Protein AF-A0AAT9FLD0-F1 (afdb_monomer_lite)

Structure (mmCIF, N/CA/C/O backbone):
data_AF-A0AAT9FLD0-F1
#
_entry.id   AF-A0AAT9FLD0-F1
#
loop_
_atom_site.group_PDB
_atom_site.id
_atom_site.type_symbol
_atom_site.label_atom_id
_atom_site.label_alt_id
_atom_site.label_comp_id
_atom_site.label_asym_id
_atom_site.label_entity_id
_atom_site.label_seq_id
_atom_site.pdbx_PDB_ins_code
_atom_site.Cartn_x
_atom_site.Cartn_y
_atom_site.Cartn_z
_atom_site.occupancy
_atom_site.B_iso_or_equiv
_atom_site.auth_seq_id
_atom_site.auth_comp_id
_atom_site.auth_asym_id
_atom_site.auth_atom_id
_atom_site.pdbx_PDB_model_num
ATOM 1 N N . MET A 1 1 ? -10.709 -56.886 -42.362 1.00 39.12 1 MET A N 1
ATOM 2 C CA . MET A 1 1 ? -9.776 -56.259 -41.407 1.00 39.12 1 MET A CA 1
ATOM 3 C C . MET A 1 1 ? -9.606 -54.811 -41.852 1.00 39.12 1 MET A C 1
ATOM 5 O O . MET A 1 1 ? -8.736 -54.545 -42.660 1.00 39.12 1 MET A O 1
ATOM 9 N N . ASN A 1 2 ? -10.512 -53.912 -41.452 1.00 34.56 2 ASN A N 1
ATOM 10 C CA . ASN A 1 2 ? -10.412 -52.488 -41.794 1.00 34.56 2 ASN A CA 1
ATOM 11 C C . ASN A 1 2 ? -10.189 -51.710 -40.505 1.00 34.56 2 ASN A C 1
ATOM 13 O O . ASN A 1 2 ? -11.001 -51.758 -39.583 1.00 34.56 2 ASN A O 1
ATOM 17 N N . MET A 1 3 ? -9.010 -51.104 -40.449 1.00 37.25 3 MET A N 1
ATOM 18 C CA . MET A 1 3 ? -8.436 -50.440 -39.298 1.00 37.25 3 MET A CA 1
ATOM 19 C C . MET A 1 3 ? -9.065 -49.056 -39.143 1.00 37.25 3 MET A C 1
ATOM 21 O O . MET A 1 3 ? -9.181 -48.295 -40.101 1.00 37.25 3 MET A O 1
ATOM 25 N N . SER A 1 4 ? -9.499 -48.797 -37.916 1.00 52.06 4 SER A N 1
ATOM 26 C CA . SER A 1 4 ? -10.061 -47.549 -37.419 1.00 52.06 4 SER A CA 1
ATOM 27 C C . SER A 1 4 ? -9.048 -46.402 -37.508 1.00 52.06 4 SER A C 1
ATOM 29 O O . SER A 1 4 ? -7.872 -46.606 -37.206 1.00 52.06 4 SER A O 1
ATOM 31 N N . LEU A 1 5 ? -9.501 -45.193 -37.849 1.00 39.88 5 LEU A N 1
ATOM 32 C CA . LEU A 1 5 ? -8.754 -43.957 -37.602 1.00 39.88 5 LEU A CA 1
ATOM 33 C C . LEU A 1 5 ? -9.716 -42.899 -37.042 1.00 39.88 5 LEU A C 1
ATOM 35 O O . LEU A 1 5 ? -10.309 -42.114 -37.777 1.00 39.88 5 LEU A O 1
ATOM 39 N N . CYS A 1 6 ? -9.900 -42.907 -35.721 1.00 40.12 6 CYS A N 1
ATOM 40 C CA . CYS A 1 6 ? -10.514 -41.792 -35.003 1.00 40.12 6 CYS A CA 1
ATOM 41 C C . CYS A 1 6 ? -9.487 -40.661 -34.884 1.00 40.12 6 CYS A C 1
ATOM 43 O O . CYS A 1 6 ? -8.514 -40.780 -34.140 1.00 40.12 6 CYS A O 1
ATOM 45 N N . LEU A 1 7 ? -9.706 -39.565 -35.609 1.00 43.56 7 LEU A N 1
ATOM 46 C CA . LEU A 1 7 ? -8.934 -38.332 -35.476 1.00 43.56 7 LEU A CA 1
ATOM 47 C C . LEU A 1 7 ? -9.501 -37.525 -34.293 1.00 43.56 7 LEU A C 1
ATOM 49 O O . LEU A 1 7 ? -10.546 -36.889 -34.408 1.00 43.56 7 LEU A O 1
ATOM 53 N N . GLY A 1 8 ? -8.847 -37.597 -33.134 1.00 41.06 8 GLY A N 1
ATOM 54 C CA . GLY A 1 8 ? -9.167 -36.760 -31.977 1.00 41.06 8 GLY A CA 1
ATOM 55 C C . GLY A 1 8 ? -8.443 -35.419 -32.073 1.00 41.06 8 GLY A C 1
ATOM 56 O O . GLY A 1 8 ? -7.226 -35.367 -31.919 1.00 41.06 8 GLY A O 1
ATOM 57 N N . LEU A 1 9 ? -9.179 -34.336 -32.328 1.00 45.62 9 LEU A N 1
ATOM 58 C CA . LEU A 1 9 ? -8.662 -32.971 -32.253 1.00 45.62 9 LEU A CA 1
ATOM 59 C C . LEU A 1 9 ? -8.591 -32.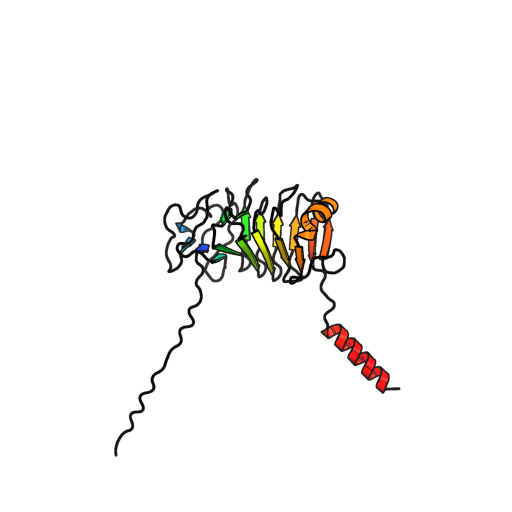556 -30.773 1.00 45.62 9 LEU A C 1
ATOM 61 O O . LEU A 1 9 ? -9.615 -32.268 -30.157 1.00 45.62 9 LEU A O 1
ATOM 65 N N . ALA A 1 10 ? -7.395 -32.555 -30.187 1.00 48.16 10 ALA A N 1
ATOM 66 C CA . ALA A 1 10 ? -7.177 -32.012 -28.850 1.00 48.16 10 ALA A CA 1
ATOM 67 C C . ALA A 1 10 ? -7.046 -30.483 -28.939 1.00 48.16 10 ALA A C 1
ATOM 69 O O . ALA A 1 10 ? -6.033 -29.965 -29.404 1.00 48.16 10 ALA A O 1
ATOM 70 N N . VAL A 1 11 ? -8.075 -29.756 -28.500 1.00 47.56 11 VAL A N 1
ATOM 71 C CA . VAL A 1 11 ? -7.979 -28.312 -28.257 1.00 47.56 11 VAL A CA 1
ATOM 72 C C . VAL A 1 11 ? -7.299 -28.127 -26.904 1.00 47.56 11 VAL A C 1
ATOM 74 O O . VAL A 1 11 ? -7.909 -28.336 -25.858 1.00 47.56 11 VAL A O 1
ATOM 77 N N . VAL A 1 12 ? -6.017 -27.766 -26.919 1.00 50.28 12 VAL A N 1
ATOM 78 C CA . VAL A 1 12 ? -5.314 -27.299 -25.721 1.00 50.28 12 VAL A CA 1
ATOM 79 C C . VAL A 1 12 ? -5.716 -25.843 -25.510 1.00 50.28 12 VAL A C 1
ATOM 81 O O . VAL A 1 12 ? -5.248 -24.954 -26.216 1.00 50.28 12 VAL A O 1
ATOM 84 N N . ALA A 1 13 ? -6.616 -25.597 -24.560 1.00 44.00 13 ALA A N 1
ATOM 85 C CA . ALA A 1 13 ? -6.851 -24.254 -24.053 1.00 44.00 13 ALA A CA 1
ATOM 86 C C . ALA A 1 13 ? -5.631 -23.855 -23.213 1.00 44.00 13 ALA A C 1
ATOM 88 O O . ALA A 1 13 ? -5.480 -24.282 -22.070 1.00 44.00 13 ALA A O 1
ATOM 89 N N . THR A 1 14 ? -4.721 -23.078 -23.794 1.00 44.81 14 THR A N 1
ATOM 90 C CA . THR A 1 14 ? -3.676 -22.410 -23.022 1.00 44.81 14 THR A CA 1
ATOM 91 C C . THR A 1 14 ? -4.346 -21.326 -22.192 1.00 44.81 14 THR A C 1
ATOM 93 O O . THR A 1 14 ? -4.768 -20.301 -22.728 1.00 44.81 14 THR A O 1
ATOM 96 N N . CYS A 1 15 ? -4.472 -21.554 -20.887 1.00 40.59 15 CYS A N 1
ATOM 97 C CA . CYS A 1 15 ? -4.765 -20.491 -19.938 1.00 40.59 15 CYS A CA 1
ATOM 98 C C . CYS A 1 15 ? -3.614 -19.484 -20.036 1.00 40.59 15 CYS A C 1
ATOM 100 O O . CYS A 1 15 ? -2.522 -19.752 -19.538 1.00 40.59 15 CYS A O 1
ATOM 102 N N . ALA A 1 16 ? -3.818 -18.367 -20.737 1.00 39.06 16 ALA A N 1
ATOM 103 C CA . ALA A 1 16 ? -2.872 -17.265 -20.713 1.00 39.06 16 ALA A CA 1
ATOM 104 C C . ALA A 1 16 ? -2.827 -16.747 -19.272 1.00 39.06 16 ALA A C 1
ATOM 106 O O . ALA A 1 16 ? -3.756 -16.087 -18.809 1.00 39.06 16 ALA A O 1
ATOM 107 N N . THR A 1 17 ? -1.783 -17.106 -18.529 1.00 46.75 17 THR A N 1
ATOM 108 C CA . THR A 1 17 ? -1.477 -16.436 -17.271 1.00 46.75 17 THR A CA 1
ATOM 109 C C . THR A 1 17 ? -1.175 -14.986 -17.622 1.00 46.75 17 THR A C 1
ATOM 111 O O . THR A 1 17 ? -0.242 -14.733 -18.382 1.00 46.75 17 THR A O 1
ATOM 114 N N . SER A 1 18 ? -1.976 -14.045 -17.123 1.00 53.84 18 SER A N 1
ATOM 115 C CA . SER A 1 18 ? -1.662 -12.618 -17.206 1.00 53.84 18 SER A CA 1
ATOM 116 C C . SER A 1 18 ? -0.282 -12.399 -16.583 1.00 53.84 18 SER A C 1
ATOM 118 O O . SER A 1 18 ? -0.151 -12.445 -15.362 1.00 53.84 18 SER A O 1
ATOM 120 N N . GLN A 1 19 ? 0.754 -12.228 -17.405 1.00 65.50 19 GLN A N 1
ATOM 121 C CA . GLN A 1 19 ? 2.095 -11.916 -16.922 1.00 65.50 19 GLN A CA 1
ATOM 122 C C . GLN A 1 19 ? 2.079 -10.509 -16.308 1.00 65.50 19 GLN A C 1
ATOM 124 O O . GLN A 1 19 ? 1.361 -9.631 -16.788 1.00 65.50 19 GLN A O 1
ATOM 129 N N . ALA A 1 20 ? 2.848 -10.295 -15.238 1.00 74.81 20 ALA A N 1
ATOM 130 C CA . ALA A 1 20 ? 3.072 -8.949 -14.725 1.00 74.81 20 ALA A CA 1
ATOM 131 C C . ALA A 1 20 ? 3.693 -8.067 -15.818 1.00 74.81 20 ALA A C 1
ATOM 133 O O . ALA A 1 20 ? 4.543 -8.520 -16.585 1.00 74.81 20 ALA A O 1
ATOM 134 N N . ALA A 1 21 ? 3.268 -6.809 -15.870 1.00 87.94 21 ALA A N 1
ATOM 135 C CA . ALA A 1 21 ? 3.738 -5.849 -16.855 1.00 87.94 21 ALA A CA 1
ATOM 136 C C . ALA A 1 21 ? 5.175 -5.382 -16.555 1.00 87.94 21 ALA A C 1
ATOM 138 O O . ALA A 1 21 ? 5.957 -5.102 -17.462 1.00 87.94 21 ALA A O 1
ATOM 139 N N . LEU A 1 22 ? 5.529 -5.331 -15.267 1.00 93.44 22 LEU A N 1
ATOM 140 C CA . LEU A 1 22 ? 6.892 -5.151 -14.774 1.00 93.44 22 LEU A CA 1
ATOM 141 C C . LEU A 1 22 ? 7.107 -6.053 -13.559 1.00 93.44 22 LEU A C 1
ATOM 143 O O . LEU A 1 22 ? 6.315 -6.024 -12.621 1.00 93.44 22 LEU A O 1
ATOM 147 N N . THR A 1 23 ? 8.191 -6.822 -13.546 1.00 94.81 23 THR A N 1
ATOM 148 C CA . THR A 1 23 ? 8.592 -7.634 -12.387 1.00 94.81 23 THR A CA 1
ATOM 149 C C . THR A 1 23 ? 9.920 -7.137 -11.845 1.00 94.81 23 THR A C 1
ATOM 151 O O . THR A 1 23 ? 10.887 -6.996 -12.595 1.00 94.81 23 THR A O 1
ATOM 154 N N . TRP A 1 24 ? 9.977 -6.876 -10.544 1.00 96.06 24 TRP A N 1
ATOM 155 C CA . TRP A 1 24 ? 11.207 -6.496 -9.864 1.00 96.06 24 TRP A CA 1
ATOM 156 C C . TRP A 1 24 ? 12.108 -7.712 -9.619 1.00 96.06 24 TRP A C 1
ATOM 158 O O . TRP A 1 24 ? 11.661 -8.705 -9.048 1.00 96.06 24 TRP A O 1
ATOM 168 N N . GLN A 1 25 ? 13.384 -7.611 -10.000 1.00 95.38 25 GLN A N 1
ATOM 169 C CA . GLN A 1 25 ? 14.427 -8.626 -9.765 1.00 95.38 25 GLN A CA 1
ATOM 170 C C . GLN A 1 25 ? 15.761 -8.021 -9.296 1.00 95.38 25 GLN A C 1
ATOM 172 O O . GLN A 1 25 ? 16.795 -8.687 -9.288 1.00 95.38 25 GLN A O 1
ATOM 177 N N . GLY A 1 26 ? 15.760 -6.736 -8.942 1.00 93.19 26 GLY A N 1
ATOM 178 C CA . GLY A 1 26 ? 16.960 -6.029 -8.524 1.00 93.19 26 GLY A CA 1
ATOM 179 C C . GLY A 1 26 ? 17.379 -6.297 -7.095 1.00 93.19 26 GLY A C 1
ATOM 180 O O . GLY A 1 26 ? 17.035 -7.302 -6.493 1.00 93.19 26 GLY A O 1
ATOM 181 N N . THR A 1 27 ? 18.127 -5.342 -6.546 1.00 88.94 27 THR A N 1
ATOM 182 C CA . THR A 1 27 ? 18.584 -5.342 -5.152 1.00 88.94 27 THR A CA 1
ATOM 183 C C . THR A 1 27 ? 18.443 -3.945 -4.533 1.00 88.94 27 THR A C 1
ATOM 185 O O . THR A 1 27 ? 17.931 -3.007 -5.146 1.00 88.94 27 THR A O 1
ATOM 188 N N . ASN A 1 28 ? 18.882 -3.779 -3.287 1.00 87.31 28 ASN A N 1
ATOM 189 C CA . ASN A 1 28 ? 18.796 -2.510 -2.561 1.00 87.31 28 ASN A CA 1
ATOM 190 C C . ASN A 1 28 ? 19.411 -1.332 -3.337 1.00 87.31 28 ASN A C 1
ATOM 192 O O . ASN A 1 28 ? 20.448 -1.477 -3.977 1.00 87.31 28 ASN A O 1
ATOM 196 N N . ASN A 1 29 ? 18.811 -0.145 -3.216 1.00 86.19 29 ASN A N 1
ATOM 197 C CA . ASN A 1 29 ? 19.249 1.122 -3.822 1.00 86.19 29 ASN A CA 1
ATOM 198 C C . ASN A 1 29 ? 19.303 1.151 -5.361 1.00 86.19 29 ASN A C 1
ATOM 200 O O . ASN A 1 29 ? 19.753 2.143 -5.929 1.00 86.19 29 ASN A O 1
ATOM 204 N N . THR A 1 30 ? 18.844 0.108 -6.055 1.00 93.38 30 THR A N 1
ATOM 205 C CA . THR A 1 30 ? 18.943 0.011 -7.522 1.00 93.38 30 THR A CA 1
ATOM 206 C C . THR A 1 30 ? 17.583 0.002 -8.224 1.00 93.38 30 THR A C 1
ATOM 208 O O . THR A 1 30 ? 17.475 -0.361 -9.393 1.00 93.38 30 THR A O 1
ATOM 211 N N . PHE A 1 31 ? 16.541 0.448 -7.516 1.00 96.06 31 PHE A N 1
ATOM 212 C CA . PHE A 1 31 ? 15.152 0.442 -7.980 1.00 96.06 31 PHE A CA 1
ATOM 213 C C . PHE A 1 31 ? 14.938 1.175 -9.311 1.00 96.06 31 PHE A C 1
ATOM 215 O O . PHE A 1 31 ? 14.152 0.721 -10.128 1.00 96.06 31 PHE A O 1
ATOM 222 N N . PHE A 1 32 ? 15.653 2.271 -9.569 1.00 95.50 32 PHE A N 1
ATOM 223 C CA . PHE A 1 32 ? 15.523 3.048 -10.812 1.00 95.50 32 PHE A CA 1
ATOM 224 C C . PHE A 1 32 ? 16.550 2.661 -11.888 1.00 95.50 32 PHE A C 1
ATOM 226 O O . PHE A 1 32 ? 16.975 3.504 -12.668 1.00 95.50 32 PHE A O 1
ATOM 233 N N . GLN A 1 33 ? 17.021 1.414 -11.889 1.00 95.06 33 GLN A N 1
ATOM 234 C CA . GLN A 1 33 ? 17.860 0.880 -12.963 1.00 95.06 33 GLN A CA 1
ATOM 235 C C . GLN A 1 33 ? 17.038 -0.138 -13.747 1.00 95.06 33 GLN A C 1
ATOM 237 O O . GLN A 1 33 ? 16.666 -1.173 -13.196 1.00 95.06 33 GLN A O 1
ATOM 242 N N . GLU A 1 34 ? 16.769 0.111 -15.027 1.00 94.06 34 GLU A N 1
ATOM 243 C CA . GLU A 1 34 ? 15.915 -0.763 -15.838 1.00 94.06 34 GLU A CA 1
ATOM 244 C C . GLU A 1 34 ? 16.435 -2.202 -15.903 1.00 94.06 34 GLU A C 1
ATOM 246 O O . GLU A 1 34 ? 15.635 -3.130 -15.910 1.00 94.06 34 GLU A O 1
ATOM 251 N N . SER A 1 35 ? 17.756 -2.418 -15.861 1.00 94.75 35 SER A N 1
ATOM 252 C CA . SER A 1 35 ? 18.370 -3.758 -15.864 1.00 94.75 35 SER A CA 1
ATOM 253 C C . SER A 1 35 ? 17.938 -4.660 -14.703 1.00 94.75 35 SER A C 1
ATOM 255 O O . SER A 1 35 ? 18.171 -5.863 -14.753 1.00 94.75 35 SER A O 1
ATOM 257 N N . ASN A 1 36 ? 17.334 -4.087 -13.664 1.00 95.75 36 ASN A N 1
ATOM 258 C CA . ASN A 1 36 ? 16.826 -4.787 -12.487 1.00 95.75 36 ASN A CA 1
ATOM 259 C C . ASN A 1 36 ? 15.330 -5.112 -12.563 1.00 95.75 36 ASN A C 1
ATOM 261 O O . ASN A 1 36 ? 14.738 -5.599 -11.597 1.00 95.75 36 ASN A O 1
ATOM 265 N N . TRP A 1 37 ? 14.716 -4.818 -13.702 1.00 95.25 37 TRP A N 1
ATOM 266 C CA . TRP A 1 37 ? 13.323 -5.088 -13.983 1.00 95.25 37 TRP A CA 1
ATOM 267 C C . TRP A 1 37 ? 13.202 -6.006 -15.185 1.00 95.25 37 TRP A C 1
ATOM 269 O O . TRP A 1 37 ? 14.021 -5.983 -16.105 1.00 95.25 37 TRP A O 1
ATOM 279 N N . VAL A 1 38 ? 12.129 -6.784 -15.181 1.00 93.94 38 VAL A N 1
ATOM 280 C CA . VAL A 1 38 ? 11.717 -7.605 -16.313 1.00 93.94 38 VAL A CA 1
ATOM 281 C C . VAL A 1 38 ? 10.410 -7.047 -16.861 1.00 93.94 38 VAL A C 1
ATOM 283 O O . VAL A 1 38 ? 9.441 -6.916 -16.113 1.00 93.94 38 VAL A O 1
ATOM 286 N N . ALA A 1 39 ? 10.398 -6.697 -18.145 1.00 91.69 39 ALA A N 1
ATOM 287 C CA . ALA A 1 39 ? 9.222 -6.202 -18.858 1.00 91.69 39 ALA A CA 1
ATOM 288 C C . ALA A 1 39 ? 8.246 -7.326 -19.239 1.00 91.69 39 ALA A C 1
ATOM 290 O O . ALA A 1 39 ? 8.593 -8.514 -19.224 1.00 91.69 39 ALA A O 1
ATOM 291 N N . ASP A 1 40 ? 7.032 -6.937 -19.623 1.00 81.94 40 ASP A N 1
ATOM 292 C CA . ASP A 1 40 ? 6.047 -7.833 -20.219 1.00 81.94 40 ASP A CA 1
ATOM 293 C C . ASP A 1 40 ? 6.616 -8.494 -21.492 1.00 81.94 40 ASP A C 1
ATOM 295 O O . ASP A 1 40 ? 7.273 -7.855 -22.311 1.00 81.94 40 ASP A O 1
ATOM 299 N N . GLY A 1 41 ? 6.466 -9.816 -21.625 1.00 76.50 41 GLY A N 1
ATOM 300 C CA . GLY A 1 41 ? 7.106 -10.579 -22.708 1.00 76.50 41 GLY A CA 1
ATOM 301 C C . GLY A 1 41 ? 8.584 -10.932 -22.477 1.00 76.50 41 GLY A C 1
ATOM 302 O O . GLY A 1 41 ? 9.163 -11.674 -23.274 1.00 76.50 41 GLY A O 1
ATOM 303 N N . GLY A 1 42 ? 9.172 -10.491 -21.360 1.00 83.06 42 GLY A N 1
ATOM 304 C CA . GLY A 1 42 ? 10.547 -10.785 -20.957 1.00 83.06 42 GLY A CA 1
ATOM 305 C C . GLY A 1 42 ? 11.574 -9.754 -21.440 1.00 83.06 42 GLY A C 1
ATOM 306 O O . GLY A 1 42 ? 11.350 -8.996 -22.377 1.00 83.06 42 GLY A O 1
ATOM 307 N N . GLY A 1 43 ? 12.741 -9.741 -20.790 1.00 89.44 43 GLY A N 1
ATOM 308 C CA . GLY A 1 43 ? 13.826 -8.798 -21.084 1.00 89.44 43 GLY A CA 1
ATOM 309 C C . GLY A 1 43 ? 13.750 -7.492 -20.289 1.00 89.44 43 GLY A C 1
ATOM 310 O O . GLY A 1 43 ? 12.930 -7.339 -19.388 1.00 89.44 43 GLY A O 1
ATOM 311 N N . THR A 1 44 ? 14.657 -6.566 -20.596 1.00 92.75 44 THR A N 1
ATOM 312 C CA . THR A 1 44 ? 14.816 -5.293 -19.878 1.00 92.75 44 THR A CA 1
ATOM 313 C C . THR A 1 44 ? 13.835 -4.236 -20.407 1.00 92.75 44 THR A C 1
ATOM 315 O O . THR A 1 44 ? 13.739 -4.084 -21.628 1.00 92.75 44 THR A O 1
ATOM 318 N N . PRO A 1 45 ? 13.137 -3.477 -19.537 1.00 92.38 45 PRO A N 1
ATOM 319 C CA . PRO A 1 45 ? 12.312 -2.341 -19.944 1.00 92.38 45 PRO A CA 1
ATOM 320 C C . PRO A 1 45 ? 13.075 -1.324 -20.795 1.00 92.38 45 PRO A C 1
ATOM 322 O O . PRO A 1 45 ? 14.294 -1.178 -20.686 1.00 92.38 45 PRO A O 1
ATOM 325 N N . ALA A 1 46 ? 12.347 -0.597 -21.644 1.00 89.62 46 ALA A N 1
ATOM 326 C CA . ALA A 1 46 ? 12.946 0.438 -22.477 1.00 89.62 46 ALA A CA 1
ATOM 327 C C . ALA A 1 46 ? 13.622 1.517 -21.615 1.00 89.62 46 ALA A C 1
ATOM 329 O O . ALA A 1 46 ? 13.153 1.848 -20.526 1.00 89.62 46 ALA A O 1
ATOM 330 N N . ALA A 1 47 ? 14.713 2.091 -22.117 1.00 90.50 47 ALA A N 1
ATOM 331 C CA . ALA A 1 47 ? 15.447 3.120 -21.390 1.00 90.50 47 ALA A CA 1
ATOM 332 C C . ALA A 1 47 ? 14.546 4.313 -21.025 1.00 90.50 47 ALA A C 1
ATOM 334 O O . ALA A 1 47 ? 13.758 4.782 -21.849 1.00 90.50 47 ALA A O 1
ATOM 335 N N . ASN A 1 48 ? 14.737 4.849 -19.820 1.00 88.44 48 ASN A N 1
ATOM 336 C CA . ASN A 1 48 ? 13.994 5.966 -19.242 1.00 88.44 48 ASN A CA 1
ATOM 337 C C . ASN A 1 48 ? 12.520 5.666 -18.913 1.00 88.44 48 ASN A C 1
ATOM 339 O O . ASN A 1 48 ? 11.722 6.598 -18.788 1.00 88.44 48 ASN A O 1
ATOM 343 N N . THR A 1 49 ? 12.143 4.398 -18.752 1.00 90.06 49 THR A N 1
ATOM 344 C CA . THR A 1 49 ? 10.781 4.022 -18.321 1.00 90.06 49 THR A CA 1
ATOM 345 C C . THR A 1 49 ? 10.654 3.868 -16.808 1.00 90.06 49 THR A C 1
ATOM 347 O O . THR A 1 49 ? 9.535 3.877 -16.290 1.00 90.06 49 THR A O 1
ATOM 350 N N . ILE A 1 50 ? 11.780 3.776 -16.088 1.00 93.12 50 ILE A N 1
ATOM 351 C CA . ILE A 1 50 ? 11.819 3.566 -14.637 1.00 93.12 50 ILE A CA 1
ATOM 352 C C . ILE A 1 50 ? 12.727 4.612 -13.999 1.00 93.12 50 ILE A C 1
ATOM 354 O O . ILE A 1 50 ? 13.899 4.380 -13.726 1.00 93.12 50 ILE A O 1
ATOM 358 N N . ASN A 1 51 ? 12.159 5.786 -13.741 1.00 91.38 51 ASN A N 1
ATOM 359 C CA . ASN A 1 51 ? 12.903 6.952 -13.283 1.00 91.38 51 ASN A CA 1
ATOM 360 C C . ASN A 1 51 ? 12.412 7.463 -11.927 1.00 91.38 51 ASN A C 1
ATOM 362 O O . ASN A 1 51 ? 11.215 7.386 -11.631 1.00 91.38 51 ASN A O 1
ATOM 366 N N . PRO A 1 52 ? 13.303 8.052 -11.111 1.00 91.62 52 PRO A N 1
ATOM 367 C CA . PRO A 1 52 ? 12.881 8.731 -9.901 1.00 91.62 52 PRO A CA 1
ATOM 368 C C . PRO A 1 52 ? 12.015 9.935 -10.262 1.00 91.62 52 PRO A C 1
ATOM 370 O O . PRO A 1 52 ? 12.351 10.723 -11.145 1.00 91.62 52 PRO A O 1
ATOM 373 N N . ASN A 1 53 ? 10.921 10.115 -9.525 1.00 87.75 53 ASN A N 1
ATOM 374 C CA . ASN A 1 53 ? 10.022 11.262 -9.659 1.00 87.75 53 ASN A CA 1
ATOM 375 C C . ASN A 1 53 ? 9.319 11.409 -11.024 1.00 87.75 53 ASN A C 1
ATOM 377 O O . ASN A 1 53 ? 8.781 12.473 -11.328 1.00 87.75 53 ASN A O 1
ATOM 381 N N . ALA A 1 54 ? 9.303 10.350 -11.831 1.00 90.38 54 ALA A N 1
ATOM 382 C CA . ALA A 1 54 ? 8.580 10.280 -13.091 1.00 90.38 54 ALA A CA 1
ATOM 383 C C . ALA A 1 54 ? 7.798 8.969 -13.166 1.00 90.38 54 ALA A C 1
ATOM 385 O O . ALA A 1 54 ? 8.124 8.002 -12.476 1.00 90.38 54 ALA A O 1
ATOM 386 N N . ASN A 1 55 ? 6.753 8.950 -13.993 1.00 89.38 55 ASN A N 1
ATOM 387 C CA . ASN A 1 55 ? 5.866 7.799 -14.091 1.00 89.38 55 ASN A CA 1
ATOM 388 C C . ASN A 1 55 ? 6.647 6.552 -14.496 1.00 89.38 55 ASN A C 1
ATOM 390 O O . ASN A 1 55 ? 7.227 6.502 -15.580 1.00 89.38 55 ASN A O 1
ATOM 394 N N . ILE A 1 56 ? 6.581 5.532 -13.647 1.00 89.50 56 ILE A N 1
ATOM 395 C CA . ILE A 1 56 ? 6.947 4.175 -14.019 1.00 89.50 56 ILE A CA 1
ATOM 396 C C . ILE A 1 56 ? 5.889 3.703 -15.003 1.00 89.50 56 ILE A C 1
ATOM 398 O O . ILE A 1 56 ? 4.691 3.719 -14.702 1.00 89.50 56 ILE A O 1
ATOM 402 N N . THR A 1 57 ? 6.339 3.342 -16.197 1.00 77.06 57 THR A N 1
ATOM 403 C CA . THR A 1 57 ? 5.478 2.916 -17.298 1.00 77.06 57 THR A CA 1
ATOM 404 C C . THR A 1 57 ? 5.894 1.525 -17.743 1.00 77.06 57 THR A C 1
ATOM 406 O O . THR A 1 57 ? 7.048 1.292 -18.088 1.00 77.06 57 THR A O 1
ATOM 409 N N . ALA A 1 58 ? 4.949 0.590 -17.712 1.00 71.38 58 ALA A N 1
ATOM 410 C CA . ALA A 1 58 ? 5.089 -0.674 -18.416 1.00 71.38 58 ALA A CA 1
ATOM 411 C C . ALA A 1 58 ? 4.590 -0.490 -19.855 1.00 71.38 58 ALA A C 1
ATOM 413 O O . ALA A 1 58 ? 3.645 0.271 -20.072 1.00 71.38 58 ALA A O 1
ATOM 414 N N . SER A 1 59 ? 5.176 -1.195 -20.824 1.00 69.00 59 SER A N 1
ATOM 415 C CA . SER A 1 59 ? 4.817 -1.058 -22.245 1.00 69.00 59 SER A CA 1
ATOM 416 C C . SER A 1 59 ? 3.327 -1.299 -22.508 1.00 69.00 59 SER A C 1
ATOM 418 O O . SER A 1 59 ? 2.719 -0.591 -23.307 1.00 69.00 59 SER A O 1
ATOM 420 N N . THR A 1 60 ? 2.721 -2.259 -21.806 1.00 70.88 60 THR A N 1
ATOM 421 C CA . THR A 1 60 ? 1.286 -2.578 -21.903 1.00 70.88 60 THR A CA 1
ATOM 422 C C . THR A 1 60 ? 0.420 -1.907 -20.843 1.00 70.88 60 THR A C 1
ATOM 424 O O . THR A 1 60 ? -0.802 -2.046 -20.878 1.00 70.88 60 THR A O 1
ATOM 427 N N . GLY A 1 61 ? 1.031 -1.220 -19.874 1.00 75.06 61 GLY A N 1
ATOM 428 C CA . GLY A 1 61 ? 0.400 -0.975 -18.579 1.00 75.06 61 GLY A CA 1
ATOM 429 C C . GLY A 1 61 ? 0.105 -2.280 -17.822 1.00 75.06 61 GLY A C 1
ATOM 430 O O . GLY A 1 61 ? 0.253 -3.383 -18.357 1.00 75.06 61 GLY A O 1
ATOM 431 N N . GLY A 1 62 ? -0.308 -2.161 -16.563 1.00 86.31 62 GLY A N 1
ATOM 432 C CA . GLY A 1 62 ? -0.778 -3.288 -15.758 1.00 86.31 62 GLY A CA 1
ATOM 433 C C . GLY A 1 62 ? 0.011 -3.506 -14.471 1.00 86.31 62 GLY A C 1
ATOM 434 O O . GLY A 1 62 ? 0.385 -2.562 -13.778 1.00 86.31 62 GLY A O 1
ATOM 435 N N . LEU A 1 63 ? 0.198 -4.771 -14.097 1.00 91.75 63 LEU A N 1
ATOM 436 C CA . LEU A 1 63 ? 0.724 -5.127 -12.782 1.00 91.75 63 LEU A CA 1
ATOM 437 C C . LEU A 1 63 ? 2.242 -4.914 -12.686 1.00 91.75 63 LEU A C 1
ATOM 439 O O . LEU A 1 63 ? 3.009 -5.532 -13.422 1.00 91.75 63 LEU A O 1
ATOM 443 N N . ILE A 1 64 ? 2.663 -4.096 -11.729 1.00 94.31 64 ILE A N 1
ATOM 444 C CA . ILE A 1 64 ? 4.035 -3.984 -11.237 1.00 94.31 64 ILE A CA 1
ATOM 445 C C . ILE A 1 64 ? 4.154 -4.926 -10.036 1.00 94.31 64 ILE A C 1
ATOM 447 O O . ILE A 1 64 ? 3.423 -4.771 -9.059 1.00 94.31 64 ILE A O 1
ATOM 451 N N . LEU A 1 65 ? 5.050 -5.908 -10.107 1.00 95.06 65 LEU A N 1
ATOM 452 C CA . LEU A 1 65 ? 5.071 -7.045 -9.190 1.00 95.06 65 LEU A CA 1
ATOM 453 C C . LEU A 1 65 ? 6.415 -7.209 -8.474 1.00 95.06 65 LEU A C 1
ATOM 455 O O . LEU A 1 65 ? 7.471 -7.278 -9.105 1.00 95.06 65 LEU A O 1
ATOM 459 N N . PHE A 1 66 ? 6.343 -7.366 -7.153 1.00 96.75 66 PHE A N 1
ATOM 460 C CA . PHE A 1 66 ? 7.406 -7.905 -6.309 1.00 96.75 66 PHE A CA 1
ATOM 461 C C . PHE A 1 66 ? 6.983 -9.296 -5.848 1.00 96.75 66 PHE A C 1
ATOM 463 O O . PHE A 1 66 ? 5.993 -9.432 -5.131 1.00 96.75 66 PHE A O 1
ATOM 470 N N . ASP A 1 67 ? 7.730 -10.320 -6.251 1.00 94.12 67 ASP A N 1
ATOM 471 C CA . ASP A 1 67 ? 7.455 -11.703 -5.871 1.00 94.12 67 ASP A CA 1
ATOM 472 C C . ASP A 1 67 ? 8.760 -12.507 -5.818 1.00 94.12 67 ASP A C 1
ATOM 474 O O . ASP A 1 67 ? 9.526 -12.547 -6.786 1.00 94.12 67 ASP A O 1
ATOM 478 N N . ASN A 1 68 ? 9.021 -13.151 -4.681 1.00 93.50 68 ASN A N 1
ATOM 479 C CA . ASN A 1 68 ? 10.230 -13.945 -4.480 1.00 93.50 68 ASN A CA 1
ATOM 480 C C . ASN A 1 68 ? 10.241 -15.225 -5.334 1.00 93.50 68 ASN A C 1
ATOM 482 O O . ASN A 1 68 ? 11.313 -15.701 -5.709 1.00 93.50 68 ASN A O 1
ATOM 486 N N . SER A 1 69 ? 9.072 -15.751 -5.709 1.00 92.75 69 SER A N 1
ATOM 487 C CA . SER A 1 69 ? 8.937 -16.927 -6.573 1.00 92.75 69 SER A CA 1
ATOM 488 C C . SER A 1 69 ? 9.367 -16.642 -8.015 1.00 92.75 69 SER A C 1
ATOM 490 O O . SER A 1 69 ? 9.726 -17.560 -8.751 1.00 92.75 69 SER A O 1
ATOM 492 N N . LEU A 1 70 ? 9.406 -15.360 -8.390 1.00 90.06 70 LEU A N 1
ATOM 493 C CA . LEU A 1 70 ? 9.873 -14.861 -9.682 1.00 90.06 70 LEU A CA 1
ATOM 494 C C . LEU A 1 70 ? 11.306 -14.310 -9.620 1.00 90.06 70 LEU A C 1
ATOM 496 O O . LEU A 1 70 ? 11.737 -13.612 -10.538 1.00 90.06 70 LEU A O 1
ATOM 500 N N . GLY A 1 71 ? 12.044 -14.602 -8.543 1.00 89.81 71 GLY A N 1
ATOM 501 C CA . GLY A 1 71 ? 13.412 -14.122 -8.335 1.00 89.81 71 GLY A CA 1
ATOM 502 C C . GLY A 1 71 ? 13.507 -12.687 -7.811 1.00 89.81 71 GLY A C 1
ATOM 503 O O . GLY A 1 71 ? 14.600 -12.126 -7.794 1.00 89.81 71 GLY A O 1
ATOM 504 N N . GLY A 1 72 ? 12.393 -12.086 -7.384 1.00 93.81 72 GLY A N 1
ATOM 505 C CA . GLY A 1 72 ? 12.390 -10.767 -6.764 1.00 93.81 72 GLY A CA 1
ATOM 506 C C . GLY A 1 72 ? 13.053 -10.758 -5.388 1.00 93.81 72 GLY A C 1
ATOM 507 O O . GLY A 1 72 ? 12.995 -11.733 -4.636 1.00 93.81 72 GLY A O 1
ATOM 508 N N . THR A 1 73 ? 13.649 -9.624 -5.028 1.00 96.50 73 THR A N 1
ATOM 509 C CA . THR A 1 73 ? 14.146 -9.361 -3.668 1.00 96.50 73 THR A CA 1
ATOM 510 C C . THR A 1 73 ? 13.473 -8.127 -3.081 1.00 96.50 73 THR A C 1
ATOM 512 O O . THR A 1 73 ? 12.776 -7.392 -3.775 1.00 96.50 73 THR A O 1
ATOM 515 N N . SER A 1 74 ? 13.723 -7.825 -1.808 1.00 97.25 74 SER A N 1
ATOM 516 C CA . SER A 1 74 ? 13.305 -6.540 -1.246 1.00 97.25 74 SER A CA 1
ATOM 517 C C . SER A 1 74 ? 14.018 -5.383 -1.953 1.00 97.25 74 SER A C 1
ATOM 519 O O . SER A 1 74 ? 15.232 -5.428 -2.158 1.00 97.25 74 SER A O 1
ATOM 521 N N . ALA A 1 75 ? 13.268 -4.343 -2.308 1.00 96.75 75 ALA A N 1
ATOM 522 C CA . ALA A 1 75 ? 13.791 -3.067 -2.770 1.00 96.75 75 ALA A CA 1
ATOM 523 C C . ALA A 1 75 ? 13.827 -2.090 -1.599 1.00 96.75 75 ALA A C 1
ATOM 525 O O . ALA A 1 75 ? 12.863 -1.370 -1.329 1.00 96.75 75 ALA A O 1
ATOM 526 N N . THR A 1 76 ? 14.947 -2.064 -0.886 1.00 95.94 76 THR A N 1
ATOM 527 C CA . THR A 1 76 ? 15.153 -1.092 0.191 1.00 95.94 76 THR A CA 1
ATOM 528 C C . THR A 1 76 ? 16.042 0.053 -0.266 1.00 95.94 76 THR A C 1
ATOM 530 O O . THR A 1 76 ? 16.807 -0.084 -1.224 1.00 95.94 76 THR A O 1
ATOM 533 N N . GLY A 1 77 ? 15.941 1.198 0.407 1.00 95.31 77 GLY A N 1
ATOM 534 C CA . GLY A 1 77 ? 16.839 2.311 0.133 1.00 95.31 77 GLY A CA 1
ATOM 535 C C . GLY A 1 77 ? 16.465 3.141 -1.103 1.00 95.31 77 GLY A C 1
ATOM 536 O O . GLY A 1 77 ? 17.319 3.794 -1.696 1.00 95.31 77 GLY A O 1
ATOM 537 N N . ILE A 1 78 ? 15.199 3.119 -1.534 1.00 96.88 78 ILE A N 1
ATOM 538 C CA . ILE A 1 78 ? 14.769 3.802 -2.763 1.00 96.88 78 ILE A CA 1
ATOM 539 C C . ILE A 1 78 ? 14.911 5.325 -2.581 1.00 96.88 78 ILE A C 1
ATOM 541 O O . ILE A 1 78 ? 14.130 5.957 -1.866 1.00 96.88 78 ILE A O 1
ATOM 545 N N . GLY A 1 79 ? 15.930 5.903 -3.227 1.00 94.50 79 GLY A N 1
ATOM 546 C CA . GLY A 1 79 ? 16.361 7.302 -3.086 1.00 94.50 79 GLY A CA 1
ATOM 547 C C . GLY A 1 79 ? 15.550 8.335 -3.876 1.00 94.50 79 GLY A C 1
ATOM 548 O O . GLY A 1 79 ? 16.053 9.415 -4.170 1.00 94.50 79 GLY A O 1
ATOM 549 N N . GLY A 1 80 ? 14.313 8.013 -4.241 1.00 94.50 80 GLY A N 1
ATOM 550 C CA . GLY A 1 80 ? 13.416 8.883 -4.994 1.00 94.50 80 GLY A CA 1
ATOM 551 C C . GLY A 1 80 ? 11.970 8.466 -4.778 1.00 94.50 80 GLY A C 1
ATOM 552 O O . GLY A 1 80 ? 11.696 7.346 -4.345 1.00 94.50 80 GLY A O 1
ATOM 553 N N . SER A 1 81 ? 11.036 9.370 -5.051 1.00 95.00 81 SER A N 1
ATOM 554 C CA . SER A 1 81 ? 9.625 9.026 -4.947 1.00 95.00 81 SER A CA 1
ATOM 555 C C . SER A 1 81 ? 9.203 8.156 -6.122 1.00 95.00 81 SER A C 1
ATOM 557 O O . SER A 1 81 ? 9.660 8.345 -7.253 1.00 95.00 81 SER A O 1
ATOM 559 N N . VAL A 1 82 ? 8.303 7.222 -5.843 1.00 95.75 82 VAL A N 1
ATOM 560 C CA . VAL A 1 82 ? 7.794 6.261 -6.820 1.00 95.75 82 VAL A CA 1
ATOM 561 C C . VAL A 1 82 ? 6.482 6.781 -7.380 1.00 95.75 82 VAL A C 1
ATOM 563 O O . VAL A 1 82 ? 5.555 7.051 -6.623 1.00 95.75 82 VAL A O 1
ATOM 566 N N . TYR A 1 83 ? 6.415 6.945 -8.698 1.00 93.88 83 TYR A N 1
ATOM 567 C CA . TYR A 1 83 ? 5.231 7.448 -9.383 1.00 93.88 83 TYR A CA 1
ATOM 568 C C . TYR A 1 83 ? 4.642 6.305 -10.202 1.00 93.88 83 TYR A C 1
ATOM 570 O O . TYR A 1 83 ? 5.205 5.910 -11.221 1.00 93.88 83 TYR A O 1
ATOM 578 N N . LEU A 1 84 ? 3.520 5.752 -9.757 1.00 90.50 84 LEU A N 1
ATOM 579 C CA . LEU A 1 84 ? 2.795 4.733 -10.502 1.00 90.50 84 LEU A CA 1
ATOM 580 C C . LEU A 1 84 ? 2.064 5.434 -11.657 1.00 90.50 84 LEU A C 1
ATOM 582 O O . LEU A 1 84 ? 1.214 6.299 -11.432 1.00 90.50 84 LEU A O 1
ATOM 586 N N . GLY A 1 85 ? 2.447 5.130 -12.901 1.00 81.69 85 GLY A N 1
ATOM 587 C CA . GLY A 1 85 ? 1.779 5.675 -14.087 1.00 81.69 85 GLY A CA 1
ATOM 588 C C . GLY A 1 85 ? 0.321 5.211 -14.211 1.00 81.69 85 GLY A C 1
ATOM 589 O O . GLY A 1 85 ? -0.075 4.209 -13.618 1.00 81.69 85 GLY A O 1
ATOM 590 N N . THR A 1 86 ? -0.483 5.937 -14.991 1.00 81.81 86 THR A N 1
ATOM 591 C CA . THR A 1 86 ? -1.882 5.575 -15.277 1.00 81.81 86 THR A CA 1
ATOM 592 C C . THR A 1 86 ? -1.983 4.182 -15.890 1.00 81.81 86 THR A C 1
ATOM 594 O O . THR A 1 86 ? -1.185 3.820 -16.751 1.00 81.81 86 THR A O 1
ATOM 597 N N . GLY A 1 87 ? -2.981 3.411 -15.453 1.00 81.12 87 GLY A N 1
ATOM 598 C CA . GLY A 1 87 ? -3.208 2.044 -15.928 1.00 81.12 87 GLY A CA 1
ATOM 599 C C . GLY A 1 87 ? -2.316 0.991 -15.268 1.00 81.12 87 GLY A C 1
ATOM 600 O O . GLY A 1 87 ? -2.441 -0.184 -15.603 1.00 81.12 87 GLY A O 1
ATOM 601 N N . ASN A 1 88 ? -1.449 1.381 -14.329 1.00 87.19 88 ASN A N 1
ATOM 602 C CA . ASN A 1 88 ? -0.667 0.434 -13.544 1.00 87.19 88 ASN A CA 1
ATOM 603 C C . ASN A 1 88 ? -1.317 0.143 -12.190 1.00 87.19 88 ASN A C 1
ATOM 605 O O . ASN A 1 88 ? -1.972 1.008 -11.609 1.00 87.19 88 ASN A O 1
ATOM 609 N N . ALA A 1 89 ? -1.053 -1.059 -11.685 1.00 92.06 89 ALA A N 1
ATOM 610 C CA . ALA A 1 89 ? -1.303 -1.479 -10.312 1.00 92.06 89 ALA A CA 1
ATOM 611 C C . ALA A 1 89 ? 0.011 -1.968 -9.691 1.00 92.06 89 ALA A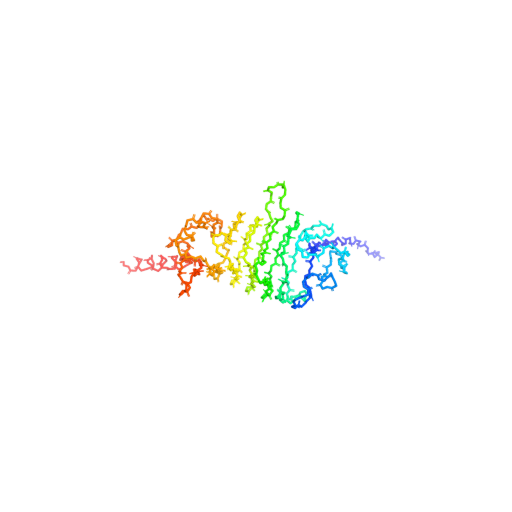 C 1
ATOM 613 O O . ALA A 1 89 ? 0.899 -2.418 -10.414 1.00 92.06 89 ALA A O 1
ATOM 614 N N . LEU A 1 90 ? 0.145 -1.898 -8.369 1.00 95.94 90 LEU A N 1
ATOM 615 C CA . LEU A 1 90 ? 1.302 -2.430 -7.641 1.00 95.94 90 LEU A CA 1
ATOM 616 C C . LEU A 1 90 ? 0.887 -3.633 -6.791 1.00 95.94 90 LEU A C 1
ATOM 618 O O . LEU A 1 90 ? -0.120 -3.573 -6.099 1.00 95.94 90 LEU A O 1
ATOM 622 N N . GLN A 1 91 ? 1.701 -4.683 -6.769 1.00 97.62 91 GLN A N 1
ATOM 623 C CA . GLN A 1 91 ? 1.603 -5.746 -5.774 1.00 97.62 91 GLN A CA 1
ATOM 624 C C . GLN A 1 91 ? 2.971 -6.017 -5.158 1.00 97.62 91 GLN A C 1
ATOM 626 O O . GLN A 1 91 ? 3.941 -6.307 -5.864 1.00 97.62 91 GLN A O 1
ATOM 631 N N . ILE A 1 92 ? 3.026 -5.964 -3.829 1.00 98.38 92 ILE A N 1
ATOM 632 C CA . ILE A 1 92 ? 4.182 -6.368 -3.037 1.00 98.38 92 ILE A CA 1
ATOM 633 C C . ILE A 1 92 ? 3.843 -7.689 -2.346 1.00 98.38 92 ILE A C 1
ATOM 635 O O . ILE A 1 92 ? 2.981 -7.727 -1.474 1.00 98.38 92 ILE A O 1
ATOM 639 N N . GLY A 1 93 ? 4.495 -8.777 -2.749 1.00 97.56 93 GLY A N 1
ATOM 640 C CA . GLY A 1 93 ? 4.239 -10.120 -2.230 1.00 97.56 93 GLY A CA 1
ATOM 641 C C . GLY A 1 93 ? 5.515 -10.896 -1.909 1.00 97.56 93 GLY A C 1
ATOM 642 O O . GLY A 1 93 ? 6.620 -10.352 -1.902 1.00 97.56 93 GLY A O 1
ATOM 643 N N . GLY A 1 94 ? 5.358 -12.188 -1.614 1.00 94.38 94 GLY A N 1
ATOM 644 C CA . GLY A 1 94 ? 6.478 -13.107 -1.378 1.00 94.38 94 GLY A CA 1
ATOM 645 C C . GLY A 1 94 ? 7.331 -12.765 -0.150 1.00 94.38 94 GLY A C 1
ATOM 646 O O . GLY A 1 94 ? 8.531 -13.036 -0.150 1.00 94.38 94 GLY A O 1
ATOM 647 N N . GLY A 1 95 ? 6.753 -12.117 0.869 1.00 96.44 95 GLY A N 1
ATOM 648 C CA . GLY A 1 95 ? 7.492 -11.650 2.050 1.00 96.44 95 GLY A CA 1
ATOM 649 C C . GLY A 1 95 ? 8.539 -10.566 1.754 1.00 96.44 95 GLY A C 1
ATOM 650 O O . GLY A 1 95 ? 9.433 -10.336 2.567 1.00 96.44 95 GLY A O 1
ATOM 651 N N . LEU A 1 96 ? 8.475 -9.926 0.582 1.00 97.88 96 LEU A N 1
ATOM 652 C CA . LEU A 1 96 ? 9.420 -8.888 0.177 1.00 97.88 96 LEU A CA 1
ATOM 653 C C . LEU A 1 96 ? 9.046 -7.522 0.761 1.00 97.88 96 LEU A C 1
ATOM 655 O O . LEU A 1 96 ? 7.910 -7.280 1.167 1.00 97.88 96 LEU A O 1
ATOM 659 N N . SER A 1 97 ? 10.013 -6.604 0.767 1.00 97.75 97 SER A N 1
ATOM 660 C CA . SER A 1 97 ? 9.813 -5.226 1.221 1.00 97.75 97 SER A CA 1
ATOM 661 C C . SER A 1 97 ? 10.072 -4.210 0.118 1.00 97.75 97 SER A C 1
ATOM 663 O O . SER A 1 97 ? 11.059 -4.323 -0.609 1.00 97.75 97 SER A O 1
ATOM 665 N N . MET A 1 98 ? 9.265 -3.154 0.069 1.00 97.94 98 MET A N 1
ATOM 666 C CA . MET A 1 98 ? 9.530 -1.951 -0.722 1.00 97.94 98 MET A CA 1
ATOM 667 C C . MET A 1 98 ? 9.662 -0.744 0.209 1.00 97.94 98 MET A C 1
ATOM 669 O O . MET A 1 98 ? 8.706 -0.364 0.880 1.00 97.94 98 MET A O 1
ATOM 673 N N . ILE A 1 99 ? 10.853 -0.149 0.283 1.00 98.06 99 ILE A N 1
ATOM 674 C CA . ILE A 1 99 ? 11.174 0.881 1.281 1.00 98.06 99 ILE A CA 1
ATOM 675 C C . ILE A 1 99 ? 11.859 2.073 0.617 1.00 98.06 99 ILE A C 1
ATOM 677 O O . ILE A 1 99 ? 12.991 1.970 0.134 1.00 98.06 99 ILE A O 1
ATOM 681 N N . THR A 1 100 ? 11.200 3.230 0.652 1.00 97.81 100 THR A N 1
ATOM 682 C CA . THR A 1 100 ? 11.812 4.513 0.279 1.00 97.81 100 THR A CA 1
ATOM 683 C C . THR A 1 100 ? 12.602 5.116 1.432 1.00 97.81 100 THR A C 1
ATOM 685 O O . THR A 1 100 ? 12.385 4.783 2.595 1.00 97.81 100 THR A O 1
ATOM 688 N N . THR A 1 101 ? 13.510 6.038 1.120 1.00 95.06 101 THR A N 1
ATOM 689 C CA . THR A 1 101 ? 14.297 6.780 2.118 1.00 95.06 101 THR A CA 1
ATOM 690 C C . THR A 1 101 ? 13.934 8.256 2.142 1.00 95.06 101 THR A C 1
ATOM 692 O O . THR A 1 101 ? 13.333 8.774 1.198 1.00 95.06 101 THR A O 1
ATOM 695 N N . SER A 1 102 ? 14.347 8.955 3.206 1.00 94.19 102 SER A N 1
ATOM 696 C CA . SER A 1 102 ? 14.092 10.389 3.371 1.00 94.19 102 SER A CA 1
ATOM 697 C C . SER A 1 102 ? 12.587 10.695 3.260 1.00 94.19 102 SER A C 1
ATOM 699 O O . SER A 1 102 ? 11.748 9.876 3.640 1.00 94.19 102 SER A O 1
ATOM 701 N N . THR A 1 103 ? 12.247 11.846 2.692 1.00 95.06 103 THR A N 1
ATOM 702 C CA . THR A 1 103 ? 10.886 12.345 2.479 1.00 95.06 103 THR A CA 1
ATOM 703 C C . THR A 1 103 ? 10.189 11.747 1.251 1.00 95.06 103 THR A C 1
ATOM 705 O O . THR A 1 103 ? 9.177 12.275 0.792 1.00 95.06 103 THR A O 1
ATOM 708 N N . ASN A 1 104 ? 10.708 10.651 0.687 1.00 96.94 104 ASN A N 1
ATOM 709 C CA . ASN A 1 104 ? 10.153 10.065 -0.528 1.00 96.94 104 ASN A CA 1
ATOM 710 C C . ASN A 1 104 ? 8.908 9.222 -0.245 1.00 96.94 104 ASN A C 1
ATOM 712 O O . ASN A 1 104 ? 8.919 8.318 0.595 1.00 96.94 104 ASN A O 1
ATOM 716 N N . GLY A 1 105 ? 7.850 9.487 -1.002 1.00 97.06 105 GLY A N 1
ATOM 717 C CA . GLY A 1 105 ? 6.601 8.737 -0.960 1.00 97.06 105 GLY A CA 1
ATOM 718 C C . GLY A 1 105 ? 6.396 7.858 -2.187 1.00 97.06 105 GLY A C 1
ATOM 719 O O . GLY A 1 105 ? 7.228 7.793 -3.099 1.00 97.06 105 GLY A O 1
ATOM 720 N N . ILE A 1 106 ? 5.236 7.223 -2.211 1.00 96.75 106 ILE A N 1
ATOM 721 C CA . ILE A 1 106 ? 4.683 6.564 -3.386 1.00 96.75 106 ILE A CA 1
ATOM 722 C C . ILE A 1 106 ? 3.420 7.306 -3.803 1.00 96.75 106 ILE A C 1
ATOM 724 O O . ILE A 1 106 ? 2.667 7.792 -2.965 1.00 96.75 106 ILE A O 1
ATOM 728 N N . ARG A 1 107 ? 3.214 7.487 -5.099 1.00 94.00 107 ARG A N 1
ATOM 729 C CA . ARG A 1 107 ? 2.089 8.275 -5.583 1.00 94.00 107 ARG A CA 1
ATOM 730 C C . ARG A 1 107 ? 1.618 7.818 -6.939 1.00 94.00 107 ARG A C 1
ATOM 732 O O . ARG A 1 107 ? 2.420 7.363 -7.749 1.00 94.00 107 ARG A O 1
ATOM 739 N N . HIS A 1 108 ? 0.341 8.002 -7.210 1.00 90.19 108 HIS A N 1
ATOM 740 C CA . HIS A 1 108 ? -0.138 8.046 -8.575 1.00 90.19 108 HIS A CA 1
ATOM 741 C C . HIS A 1 108 ? 0.023 9.475 -9.114 1.00 90.19 108 HIS A C 1
ATOM 743 O O . HIS A 1 108 ? -0.244 10.452 -8.419 1.00 90.19 108 HIS A O 1
ATOM 749 N N . ASN A 1 109 ? 0.500 9.616 -10.349 1.00 77.19 109 ASN A N 1
ATOM 750 C CA . ASN A 1 109 ? 0.575 10.917 -11.011 1.00 77.19 109 ASN A CA 1
ATOM 751 C C . ASN A 1 109 ? -0.712 11.152 -11.798 1.00 77.19 109 ASN A C 1
ATOM 753 O O . ASN A 1 109 ? -0.765 10.898 -13.004 1.00 77.19 109 ASN A O 1
ATOM 757 N N . ASN A 1 110 ? -1.775 11.538 -11.096 1.00 65.25 110 ASN A N 1
ATOM 758 C CA . ASN A 1 110 ? -3.096 11.601 -11.699 1.00 65.25 110 ASN A CA 1
ATOM 759 C C . ASN A 1 110 ? -3.416 12.972 -12.294 1.00 65.25 110 ASN A C 1
ATOM 761 O O . ASN A 1 110 ? -3.374 13.988 -11.605 1.00 65.25 110 ASN A O 1
ATOM 765 N N . THR A 1 111 ? -3.867 12.980 -13.546 1.00 62.03 111 THR A N 1
ATOM 766 C CA . THR A 1 111 ? -4.582 14.108 -14.171 1.00 62.03 111 THR A CA 1
ATOM 767 C C . THR A 1 111 ? -6.048 13.774 -14.490 1.00 62.03 111 THR A C 1
ATOM 769 O O . THR A 1 111 ? -6.776 14.625 -14.992 1.00 62.03 111 THR A O 1
ATOM 772 N N . THR A 1 112 ? -6.502 12.547 -14.201 1.00 62.09 112 THR A N 1
ATOM 773 C CA . THR A 1 112 ? -7.738 11.935 -14.737 1.00 62.09 112 THR A CA 1
ATOM 774 C C . THR A 1 112 ? -8.706 11.348 -13.694 1.00 62.09 112 THR A C 1
ATOM 776 O O . THR A 1 112 ? -9.742 10.802 -14.059 1.00 62.09 112 THR A O 1
ATOM 779 N N . GLY A 1 113 ? -8.420 11.467 -12.395 1.00 64.81 113 GLY A N 1
ATOM 780 C CA . GLY A 1 113 ? -9.345 11.145 -11.296 1.00 64.81 113 GLY A CA 1
ATOM 781 C C . GLY A 1 113 ? -9.452 9.668 -10.880 1.00 64.81 113 GLY A C 1
ATOM 782 O O . GLY A 1 113 ? -9.956 9.400 -9.794 1.00 64.81 113 GLY A O 1
ATOM 783 N N . THR A 1 114 ? -8.954 8.707 -11.669 1.00 80.50 114 THR A N 1
ATOM 784 C CA . THR A 1 114 ? -8.896 7.283 -11.261 1.00 80.50 114 THR A CA 1
ATOM 785 C C . THR A 1 114 ? -7.612 7.008 -10.486 1.00 80.50 114 THR A C 1
ATOM 787 O O . THR A 1 114 ? -6.536 7.281 -11.009 1.00 80.50 114 THR A O 1
ATOM 790 N N . LYS A 1 115 ? -7.703 6.515 -9.251 1.00 86.81 115 LYS A N 1
ATOM 791 C CA . LYS A 1 115 ? -6.537 6.211 -8.408 1.00 86.81 115 LYS A CA 1
ATOM 792 C C . LYS A 1 115 ? -5.862 4.909 -8.838 1.00 86.81 115 LYS A C 1
ATOM 794 O O . LYS A 1 115 ? -6.505 4.029 -9.410 1.00 86.81 115 LYS A O 1
ATOM 799 N N . THR A 1 116 ? -4.566 4.782 -8.559 1.00 89.88 116 THR A N 1
ATOM 800 C CA . THR A 1 116 ? -3.862 3.505 -8.739 1.00 89.88 116 THR A CA 1
ATOM 801 C C . THR A 1 116 ? -4.199 2.575 -7.582 1.00 89.88 116 THR A C 1
ATOM 803 O O . THR A 1 116 ? -4.222 3.004 -6.434 1.00 89.88 116 THR A O 1
ATOM 806 N N . THR A 1 117 ? -4.407 1.293 -7.863 1.00 94.06 117 THR A N 1
ATOM 807 C CA . THR A 1 117 ? -4.514 0.281 -6.813 1.00 94.06 117 THR A CA 1
ATOM 808 C C . THR A 1 117 ? -3.140 -0.257 -6.429 1.00 94.06 117 THR A C 1
ATOM 810 O O . THR A 1 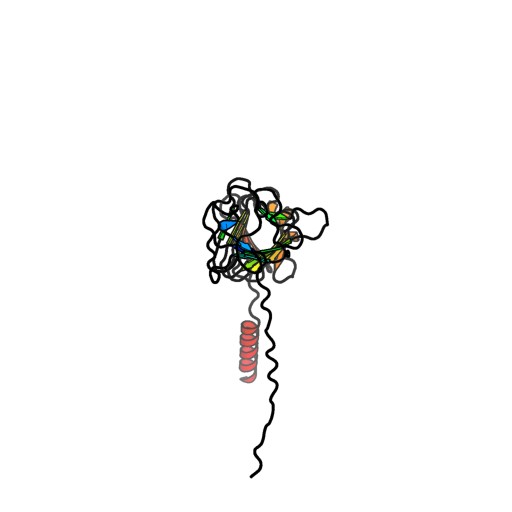117 ? -2.252 -0.427 -7.275 1.00 94.06 117 THR A O 1
ATOM 813 N N . ALA A 1 118 ? -2.960 -0.541 -5.144 1.00 97.25 118 ALA A N 1
ATOM 814 C CA . ALA A 1 118 ? -1.780 -1.222 -4.641 1.00 97.25 118 ALA A CA 1
ATOM 815 C C . ALA A 1 118 ? -2.155 -2.275 -3.591 1.00 97.25 118 ALA A C 1
ATOM 817 O O . ALA A 1 118 ? -3.074 -2.078 -2.798 1.00 97.25 118 ALA A O 1
ATOM 818 N N . SER A 1 119 ? -1.446 -3.397 -3.573 1.00 98.38 119 SER A N 1
ATOM 819 C CA . SER A 1 119 ? -1.639 -4.455 -2.582 1.00 98.38 119 SER A CA 1
ATOM 820 C C . SER A 1 119 ? -0.322 -4.857 -1.928 1.00 98.38 119 SER A C 1
ATOM 822 O O . SER A 1 119 ? 0.735 -4.862 -2.566 1.00 98.38 119 SER A O 1
ATOM 824 N N . ILE A 1 120 ? -0.385 -5.197 -0.643 1.00 98.75 120 ILE A N 1
ATOM 825 C CA . ILE A 1 120 ? 0.698 -5.863 0.084 1.00 98.75 120 ILE A CA 1
ATOM 826 C C . ILE A 1 120 ? 0.125 -7.164 0.630 1.00 98.75 120 ILE A C 1
ATOM 828 O O . ILE A 1 120 ? -0.903 -7.147 1.300 1.00 98.75 120 ILE A O 1
ATOM 832 N N . ILE A 1 121 ? 0.755 -8.287 0.299 1.00 98.12 121 ILE A N 1
ATOM 833 C CA . ILE A 1 121 ? 0.188 -9.615 0.549 1.00 98.12 121 ILE A CA 1
ATOM 834 C C . ILE A 1 121 ? 1.226 -10.576 1.131 1.00 98.12 121 ILE A C 1
ATOM 836 O O . ILE A 1 121 ? 2.422 -10.469 0.845 1.00 98.12 121 ILE A O 1
ATOM 840 N N . GLY A 1 122 ? 0.771 -11.563 1.903 1.00 95.50 122 GLY A N 1
ATOM 841 C CA . GLY A 1 122 ? 1.577 -12.727 2.289 1.00 95.50 122 GLY A CA 1
ATOM 842 C C . GLY A 1 122 ? 2.851 -12.368 3.060 1.00 95.50 122 GLY A C 1
ATOM 843 O O . GLY A 1 122 ? 3.949 -12.781 2.681 1.00 95.50 122 GLY A O 1
ATOM 844 N N . GLY A 1 123 ? 2.709 -11.553 4.104 1.00 96.56 123 GLY A N 1
ATOM 845 C 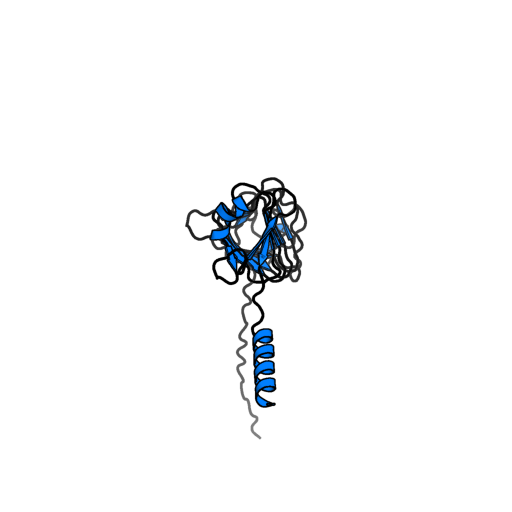CA . GLY A 1 123 ? 3.779 -11.144 5.014 1.00 96.56 123 GLY A CA 1
ATOM 846 C C . GLY A 1 123 ? 4.748 -10.117 4.429 1.00 96.56 123 GLY A C 1
ATOM 847 O O . GLY A 1 123 ? 5.779 -9.824 5.035 1.00 96.56 123 GLY A O 1
ATOM 848 N N . ALA A 1 124 ? 4.462 -9.591 3.238 1.00 98.62 124 ALA A N 1
ATOM 849 C CA . ALA A 1 124 ? 5.251 -8.534 2.623 1.00 98.62 124 ALA A CA 1
ATOM 850 C C . ALA A 1 124 ? 5.070 -7.187 3.344 1.00 98.62 124 ALA A C 1
ATOM 852 O O . ALA A 1 124 ? 4.175 -7.003 4.174 1.00 98.62 124 ALA A O 1
ATOM 853 N N . SER A 1 125 ? 5.930 -6.219 3.022 1.00 98.69 125 SER A N 1
ATOM 854 C CA . SER A 1 125 ? 5.884 -4.894 3.647 1.00 98.69 125 SER A CA 1
ATOM 855 C C . SER A 1 125 ? 6.176 -3.731 2.702 1.00 98.69 125 SER A C 1
ATOM 857 O O . SER A 1 125 ? 6.960 -3.820 1.758 1.00 98.69 125 SER A O 1
ATOM 859 N N . GLY A 1 126 ? 5.563 -2.591 2.994 1.00 98.69 126 GLY A N 1
ATOM 860 C CA . GLY A 1 126 ? 5.796 -1.318 2.324 1.00 98.69 126 GLY A CA 1
ATOM 861 C C . GLY A 1 126 ? 6.138 -0.252 3.353 1.00 98.69 126 GLY A C 1
ATOM 862 O O . GLY A 1 126 ? 5.480 -0.161 4.386 1.00 98.69 126 GLY A O 1
ATOM 863 N N . SER A 1 127 ? 7.155 0.569 3.096 1.00 98.69 127 SER A N 1
ATOM 864 C CA . SER A 1 127 ? 7.452 1.724 3.942 1.00 98.69 127 SER A CA 1
ATOM 865 C C . SER A 1 127 ? 7.744 2.967 3.113 1.00 98.69 127 SER A C 1
ATOM 867 O O . SER A 1 127 ? 8.742 3.040 2.386 1.00 98.69 127 SER A O 1
ATOM 869 N N . PHE A 1 128 ? 6.900 3.983 3.279 1.00 98.62 128 PHE A N 1
ATOM 870 C CA . PHE A 1 128 ? 6.924 5.219 2.499 1.00 98.62 128 PHE A CA 1
ATOM 871 C C . PHE A 1 128 ? 6.816 6.443 3.409 1.00 98.62 128 PHE A C 1
ATOM 873 O O . PHE A 1 128 ? 6.323 6.342 4.527 1.00 98.62 128 PHE A O 1
ATOM 880 N N . GLN A 1 129 ? 7.254 7.621 2.953 1.00 98.12 129 GLN A N 1
ATOM 881 C CA . GLN A 1 129 ? 6.964 8.857 3.690 1.00 98.12 129 GLN A CA 1
ATOM 882 C C . GLN A 1 129 ? 5.454 9.119 3.704 1.00 98.12 129 GLN A C 1
ATOM 884 O O . GLN A 1 129 ? 4.863 9.365 4.745 1.00 98.12 129 GLN A O 1
ATOM 889 N N . PHE A 1 130 ? 4.836 9.040 2.534 1.00 97.81 130 PHE A N 1
ATOM 890 C CA . PHE A 1 130 ? 3.409 9.212 2.325 1.00 97.81 130 PHE A CA 1
ATOM 891 C C . PHE A 1 130 ? 2.983 8.366 1.129 1.00 97.81 130 PHE A C 1
ATOM 893 O O . PHE A 1 130 ? 3.815 7.947 0.313 1.00 97.81 130 PHE A O 1
ATOM 900 N N . THR A 1 131 ? 1.679 8.170 1.011 1.00 97.50 131 THR A N 1
ATOM 901 C CA . THR A 1 131 ? 1.017 7.711 -0.202 1.00 97.50 131 THR A CA 1
ATOM 902 C C . THR A 1 131 ? 0.100 8.811 -0.726 1.00 97.50 131 THR A C 1
ATOM 904 O O . THR A 1 131 ? -0.538 9.500 0.067 1.00 97.50 131 THR A O 1
ATOM 907 N N . LEU A 1 132 ? 0.049 9.001 -2.044 1.00 95.31 132 LEU A N 1
ATOM 908 C CA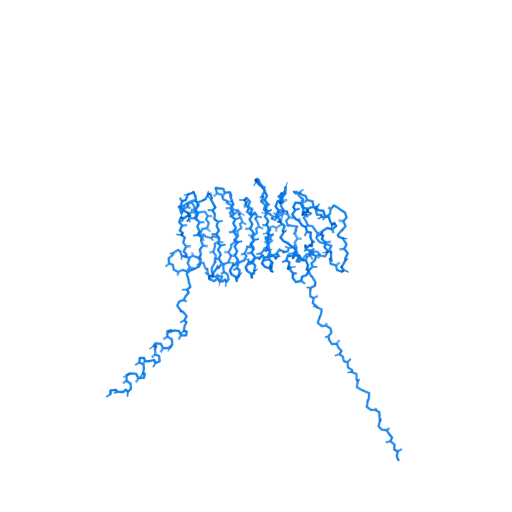 . LEU A 1 132 ? -0.827 9.978 -2.695 1.00 95.31 132 LEU A CA 1
ATOM 909 C C . LEU A 1 132 ? -1.591 9.335 -3.856 1.00 95.31 132 LEU A C 1
ATOM 911 O O . LEU A 1 132 ? -0.964 8.796 -4.764 1.00 95.31 132 LEU A O 1
ATOM 915 N N . ASP A 1 133 ? -2.921 9.439 -3.847 1.00 94.69 133 ASP A N 1
ATOM 916 C CA . ASP A 1 133 ? -3.799 8.925 -4.912 1.00 94.69 133 ASP A CA 1
ATOM 917 C C . ASP A 1 133 ? -3.703 7.404 -5.139 1.00 94.69 133 ASP A C 1
ATOM 919 O O . ASP A 1 133 ? -3.735 6.934 -6.281 1.00 94.69 133 ASP A O 1
ATOM 923 N N . ILE A 1 134 ? -3.581 6.625 -4.057 1.00 95.56 134 ILE A N 1
ATOM 924 C CA . ILE A 1 134 ? -3.506 5.159 -4.120 1.00 95.56 134 ILE A CA 1
ATOM 925 C C . ILE A 1 134 ? -4.585 4.523 -3.247 1.00 95.56 134 ILE A C 1
ATOM 927 O O . ILE A 1 134 ? -4.763 4.900 -2.090 1.00 95.56 134 ILE A O 1
ATOM 931 N N . ASP A 1 135 ? -5.263 3.521 -3.790 1.00 96.56 135 ASP A N 1
ATOM 932 C CA . ASP A 1 135 ? -6.188 2.678 -3.041 1.00 96.56 135 ASP A CA 1
ATOM 933 C C . ASP A 1 135 ? -5.458 1.386 -2.647 1.00 96.56 135 ASP A C 1
ATOM 935 O O . ASP A 1 135 ? -5.129 0.550 -3.496 1.00 96.56 135 ASP A O 1
ATOM 939 N N . TRP A 1 136 ? -5.136 1.262 -1.358 1.00 98.56 136 TRP A N 1
ATOM 940 C CA . TRP A 1 136 ? -4.362 0.155 -0.800 1.00 98.56 136 TRP A CA 1
ATOM 941 C C . TRP A 1 136 ? -5.241 -1.008 -0.340 1.00 98.56 136 TRP A C 1
ATOM 943 O O . TRP A 1 136 ? -6.343 -0.805 0.164 1.00 98.56 136 TRP A O 1
ATOM 953 N N . SER A 1 137 ? -4.693 -2.218 -0.418 1.00 98.69 137 SER A N 1
ATOM 954 C CA . SER A 1 137 ? -5.210 -3.414 0.256 1.00 98.69 137 SER A CA 1
ATOM 955 C C . SER A 1 137 ? -4.088 -4.162 0.979 1.00 98.69 137 SER A C 1
ATOM 957 O O . SER A 1 137 ? -2.967 -4.238 0.467 1.00 98.69 137 SER A O 1
ATOM 959 N N . LEU A 1 138 ? -4.382 -4.693 2.166 1.00 98.81 138 LEU A N 1
ATOM 960 C CA . LEU A 1 138 ? -3.438 -5.448 2.998 1.00 98.81 138 LEU A CA 1
ATOM 961 C C . LEU A 1 138 ? -3.996 -6.827 3.337 1.00 98.81 138 LEU A C 1
ATOM 963 O O . LEU A 1 138 ? -5.112 -6.925 3.844 1.00 98.81 138 LEU A O 1
ATOM 967 N N . ASP A 1 139 ? -3.211 -7.869 3.073 1.00 97.81 139 ASP A N 1
ATOM 968 C CA . ASP A 1 139 ? -3.608 -9.268 3.252 1.00 97.81 139 ASP A CA 1
ATOM 969 C C . ASP A 1 139 ? -2.469 -10.135 3.824 1.00 97.81 139 ASP A C 1
ATOM 971 O O . ASP A 1 139 ? -1.284 -9.871 3.589 1.00 97.81 139 ASP A O 1
ATOM 975 N N . GLY A 1 140 ? -2.826 -11.189 4.559 1.00 95.50 140 GLY A N 1
ATOM 976 C CA . GLY A 1 140 ? -1.931 -12.236 5.055 1.00 95.50 140 GLY A CA 1
ATOM 977 C C . GLY A 1 140 ? -0.731 -11.738 5.859 1.00 95.50 140 GLY A C 1
ATOM 978 O O . GLY A 1 140 ? 0.405 -12.004 5.468 1.00 95.50 140 GLY A O 1
ATOM 979 N N . GLY A 1 141 ? -0.949 -10.996 6.943 1.00 95.94 141 GLY A N 1
ATOM 980 C CA . GLY A 1 141 ? 0.109 -10.524 7.847 1.00 95.94 141 GLY A CA 1
ATOM 981 C C . GLY A 1 141 ? 0.996 -9.423 7.268 1.00 95.94 141 GLY A C 1
ATOM 982 O O . GLY A 1 141 ? 2.143 -9.253 7.685 1.00 95.94 141 GLY A O 1
ATOM 983 N N . SER A 1 142 ? 0.505 -8.712 6.255 1.00 98.56 142 SER A N 1
ATOM 984 C CA . SER A 1 142 ? 1.249 -7.646 5.590 1.00 98.56 142 SER A CA 1
ATOM 985 C C . SER A 1 142 ? 1.346 -6.369 6.429 1.00 98.56 142 SER A C 1
ATOM 987 O O . SER A 1 142 ? 0.521 -6.103 7.305 1.00 98.56 142 SER A O 1
ATOM 989 N N . VAL A 1 143 ? 2.365 -5.550 6.149 1.00 98.81 143 VAL A N 1
ATOM 990 C CA . VAL A 1 143 ? 2.609 -4.302 6.889 1.00 98.81 143 VAL A CA 1
ATOM 991 C C . VAL A 1 143 ? 2.790 -3.120 5.944 1.00 98.81 143 VAL A C 1
ATOM 993 O O . VAL A 1 143 ? 3.718 -3.099 5.134 1.00 98.81 143 VAL A O 1
ATOM 996 N N . LEU A 1 144 ? 1.966 -2.086 6.102 1.00 98.88 144 LEU A N 1
ATOM 997 C CA . LEU A 1 144 ? 2.194 -0.771 5.507 1.00 98.88 144 LEU A CA 1
ATOM 998 C C . LEU A 1 144 ? 2.643 0.207 6.590 1.00 98.88 144 LEU A C 1
ATOM 1000 O O . LEU A 1 144 ? 1.930 0.438 7.558 1.00 98.88 144 LEU A O 1
ATOM 1004 N N . THR A 1 145 ? 3.802 0.827 6.407 1.00 98.81 145 THR A N 1
ATOM 1005 C CA . THR A 1 145 ? 4.314 1.869 7.299 1.00 98.81 145 THR A CA 1
ATOM 1006 C C . THR A 1 145 ? 4.388 3.195 6.558 1.00 98.81 145 THR A C 1
ATOM 1008 O O . THR A 1 145 ? 5.128 3.325 5.580 1.00 98.81 145 THR A O 1
ATOM 1011 N N . LEU A 1 146 ? 3.686 4.208 7.054 1.00 98.75 146 LEU A N 1
ATOM 1012 C CA . LEU A 1 146 ? 3.803 5.577 6.572 1.00 98.75 146 LEU A CA 1
ATOM 1013 C C . LEU A 1 146 ? 4.506 6.437 7.625 1.00 98.75 146 LEU A C 1
ATOM 1015 O O . LEU A 1 146 ? 4.117 6.462 8.790 1.00 98.75 146 LEU A O 1
ATOM 1019 N N . ARG A 1 147 ? 5.587 7.095 7.203 1.00 98.00 147 ARG A N 1
ATOM 1020 C CA . ARG A 1 147 ? 6.537 7.769 8.104 1.00 98.00 147 ARG A CA 1
ATOM 1021 C C . ARG A 1 147 ? 6.311 9.274 8.251 1.00 98.00 147 ARG A C 1
ATOM 1023 O O . ARG A 1 147 ? 7.013 9.941 9.004 1.00 98.00 147 ARG A O 1
ATOM 1030 N N . GLY A 1 148 ? 5.425 9.837 7.438 1.00 96.62 148 GLY A N 1
ATOM 1031 C CA . GLY A 1 148 ? 5.075 11.251 7.461 1.00 96.62 148 GLY A CA 1
ATOM 1032 C C . GLY A 1 148 ? 4.018 11.572 8.496 1.00 96.62 148 GLY A C 1
ATOM 1033 O O . GLY A 1 148 ? 3.263 10.691 8.891 1.00 96.62 148 GLY A O 1
ATOM 1034 N N . GLY A 1 149 ? 4.011 12.836 8.911 1.00 93.75 149 GLY A N 1
ATOM 1035 C CA . GLY A 1 149 ? 2.919 13.422 9.678 1.00 93.75 149 GLY A CA 1
ATOM 1036 C C . GLY A 1 149 ? 1.950 14.208 8.787 1.00 93.75 149 GLY A C 1
ATOM 1037 O O . GLY A 1 149 ? 2.106 14.241 7.557 1.00 93.75 149 GLY A O 1
ATOM 1038 N N . GLU A 1 150 ? 1.015 14.890 9.441 1.00 92.81 150 GLU A N 1
ATOM 1039 C CA . GLU A 1 150 ? -0.156 15.560 8.872 1.00 92.81 150 GLU A CA 1
ATOM 1040 C C . GLU A 1 150 ? -1.105 14.605 8.139 1.00 92.81 150 GLU A C 1
ATOM 1042 O O . GLU A 1 150 ? -2.173 14.276 8.623 1.00 92.81 150 GLU A O 1
ATOM 1047 N N . VAL A 1 151 ? -0.784 14.202 6.909 1.00 96.56 151 VAL A N 1
ATOM 1048 C CA . VAL A 1 151 ? -1.685 13.344 6.126 1.00 96.56 151 VAL A CA 1
ATOM 1049 C C . VAL A 1 151 ? -0.880 12.330 5.313 1.00 96.56 151 VAL A C 1
ATOM 1051 O O . VAL A 1 151 ? -0.856 12.406 4.082 1.00 96.56 151 VAL A O 1
ATOM 1054 N N . PRO A 1 152 ? -0.214 11.349 5.948 1.00 97.69 152 PRO A N 1
ATOM 1055 C CA . PRO A 1 152 ? 0.551 10.321 5.244 1.00 97.69 152 PRO A CA 1
ATOM 1056 C C . PRO A 1 152 ? -0.302 9.481 4.282 1.00 97.69 152 PRO A C 1
ATOM 1058 O O . PRO A 1 152 ? 0.167 9.124 3.201 1.00 97.69 152 PRO A O 1
ATOM 1061 N N . LEU A 1 153 ? -1.556 9.178 4.641 1.00 97.88 153 LEU A N 1
ATOM 1062 C CA . LEU A 1 153 ? -2.550 8.552 3.757 1.00 97.88 153 LEU A CA 1
ATOM 1063 C C . LEU A 1 153 ? -3.292 9.650 2.963 1.00 97.88 153 LEU A C 1
ATOM 1065 O O . LEU A 1 153 ? -4.454 9.979 3.244 1.00 97.88 153 LEU A O 1
ATOM 1069 N N . ASN A 1 154 ? -2.595 10.288 2.017 1.00 95.94 154 ASN A N 1
ATOM 1070 C CA . ASN A 1 154 ? -3.070 11.472 1.295 1.00 95.94 154 ASN A CA 1
ATOM 1071 C C . ASN A 1 154 ? -3.899 11.093 0.066 1.00 95.94 154 ASN A C 1
ATOM 1073 O O . ASN A 1 154 ? -3.444 10.322 -0.774 1.00 95.94 154 ASN A O 1
ATOM 1077 N N . ASN A 1 155 ? -5.127 11.605 -0.036 1.00 95.12 155 ASN A N 1
ATOM 1078 C CA . ASN A 1 155 ? -6.105 11.235 -1.069 1.00 95.12 155 ASN A CA 1
ATOM 1079 C C . ASN A 1 155 ? -6.097 9.731 -1.423 1.00 95.12 155 ASN A C 1
ATOM 1081 O O . ASN A 1 155 ? -6.273 9.325 -2.567 1.00 95.12 155 ASN A O 1
ATOM 1085 N N . SER A 1 156 ? -5.853 8.892 -0.426 1.00 96.81 156 SER A N 1
ATOM 1086 C CA . SER A 1 156 ? -5.619 7.458 -0.554 1.00 96.81 156 SER A CA 1
ATOM 1087 C C . SER A 1 156 ? -6.599 6.745 0.364 1.00 96.81 156 SER A C 1
ATOM 1089 O O . SER A 1 156 ? -7.043 7.335 1.352 1.00 96.81 156 SER A O 1
ATOM 1091 N N . THR A 1 157 ? -6.943 5.506 0.047 1.00 98.12 157 THR A N 1
ATOM 1092 C CA . THR A 1 157 ? -7.736 4.642 0.931 1.00 98.12 157 THR A CA 1
ATOM 1093 C C . THR A 1 157 ? -6.950 3.394 1.290 1.00 98.12 157 THR A C 1
ATOM 1095 O O . THR A 1 157 ? -5.915 3.105 0.688 1.00 98.12 157 THR A O 1
ATOM 1098 N N . LEU A 1 158 ? -7.434 2.666 2.288 1.00 98.81 158 LEU A N 1
ATOM 1099 C CA . LEU A 1 158 ? -6.850 1.412 2.735 1.00 98.81 158 LEU A CA 1
ATOM 1100 C C . LEU A 1 158 ? -7.957 0.429 3.112 1.00 98.81 158 LEU A C 1
ATOM 1102 O O . LEU A 1 158 ? -8.789 0.753 3.955 1.00 98.81 158 LEU A O 1
ATOM 1106 N N . ASP A 1 159 ? -7.922 -0.770 2.542 1.00 98.81 159 ASP A N 1
ATOM 1107 C CA . ASP A 1 159 ? -8.770 -1.886 2.952 1.00 98.81 159 ASP A CA 1
ATOM 1108 C C . ASP A 1 159 ? -7.936 -2.983 3.618 1.00 98.81 159 ASP A C 1
ATOM 1110 O O . ASP A 1 159 ? -6.979 -3.501 3.036 1.00 98.81 159 ASP A O 1
ATOM 1114 N N . PHE A 1 160 ? -8.297 -3.349 4.844 1.00 98.75 160 PHE A N 1
ATOM 1115 C CA . PHE A 1 160 ? -7.746 -4.536 5.488 1.00 98.75 160 PHE A CA 1
ATOM 1116 C C . PHE A 1 160 ? -8.538 -5.769 5.053 1.00 98.75 160 PHE A C 1
ATOM 1118 O O . PHE A 1 160 ? -9.735 -5.857 5.325 1.00 98.75 160 PHE A O 1
ATOM 1125 N N . LEU A 1 161 ? -7.865 -6.723 4.413 1.00 97.75 161 LEU A N 1
ATOM 1126 C CA . LEU A 1 161 ? -8.444 -7.991 3.961 1.00 97.75 161 LEU A CA 1
ATOM 1127 C C . LEU A 1 161 ? -8.133 -9.157 4.909 1.00 97.75 161 LEU A C 1
ATOM 1129 O O . LEU A 1 161 ? -8.857 -10.150 4.910 1.00 97.75 161 LEU A O 1
ATOM 1133 N N . ASP A 1 162 ? -7.112 -9.016 5.759 1.00 95.12 162 ASP A N 1
ATOM 1134 C CA . ASP A 1 162 ? -6.797 -9.980 6.817 1.00 95.12 162 ASP A CA 1
ATOM 1135 C C . ASP A 1 162 ? -6.647 -9.299 8.179 1.00 95.12 162 ASP A C 1
ATOM 1137 O O . ASP A 1 162 ? -6.247 -8.138 8.303 1.00 95.12 162 ASP A O 1
ATOM 1141 N N . SER A 1 163 ? -6.983 -10.053 9.219 1.00 94.50 163 SER A N 1
ATOM 1142 C CA . SER A 1 163 ? -7.036 -9.598 10.600 1.00 94.50 163 SER A CA 1
ATOM 1143 C C . SER A 1 163 ? -5.667 -9.348 11.241 1.00 94.50 163 SER A C 1
ATOM 1145 O O . SER A 1 163 ? -5.568 -8.624 12.230 1.00 94.50 163 SER A O 1
ATOM 1147 N N . ASP A 1 164 ? -4.617 -9.940 10.682 1.00 95.06 164 ASP A N 1
ATOM 1148 C CA . ASP A 1 164 ? -3.232 -9.845 11.144 1.00 95.06 164 ASP A CA 1
ATOM 1149 C C . ASP A 1 164 ? -2.401 -8.806 10.371 1.00 95.06 164 ASP A C 1
ATOM 1151 O O . ASP A 1 164 ? -1.223 -8.605 10.673 1.00 95.06 164 ASP A O 1
ATOM 1155 N N . SER A 1 165 ? -3.008 -8.122 9.398 1.00 98.31 165 SER A N 1
ATOM 1156 C CA . SER A 1 165 ? -2.367 -7.034 8.666 1.00 98.31 165 SER A CA 1
ATOM 1157 C C . SER A 1 165 ? -2.289 -5.753 9.504 1.00 98.31 165 SER A C 1
ATOM 1159 O O . SER A 1 165 ? -3.145 -5.480 10.350 1.00 98.31 165 SER A O 1
ATOM 1161 N N . ILE A 1 166 ? -1.252 -4.947 9.263 1.00 98.75 166 ILE A N 1
ATOM 1162 C CA . ILE A 1 166 ? -0.903 -3.791 10.099 1.00 98.75 166 ILE A CA 1
ATOM 1163 C C . ILE A 1 166 ? -0.701 -2.539 9.240 1.00 98.75 166 ILE A C 1
ATOM 1165 O O . ILE A 1 166 ? 0.076 -2.545 8.283 1.00 98.75 166 ILE A O 1
ATOM 1169 N N . LEU A 1 167 ? -1.331 -1.433 9.643 1.00 98.88 167 LEU A N 1
ATOM 1170 C CA . LEU A 1 167 ? -0.925 -0.088 9.236 1.00 98.88 167 LEU A CA 1
ATOM 1171 C C . LEU A 1 167 ? -0.195 0.582 10.403 1.00 98.88 167 LEU A C 1
ATOM 1173 O O . LEU A 1 167 ? -0.755 0.739 11.485 1.00 98.88 167 LEU A O 1
ATOM 1177 N N . ASN A 1 168 ? 1.031 1.033 10.158 1.00 98.75 168 ASN A N 1
ATOM 1178 C CA . ASN A 1 168 ? 1.776 1.887 11.074 1.00 98.75 168 ASN A CA 1
ATOM 1179 C C . ASN A 1 168 ? 1.810 3.312 10.524 1.00 98.75 168 ASN A C 1
ATOM 1181 O O . ASN A 1 168 ? 2.252 3.527 9.393 1.00 98.75 168 ASN A O 1
ATOM 1185 N N . LEU A 1 169 ? 1.410 4.282 11.338 1.00 98.69 169 LEU A N 1
ATOM 1186 C CA . LEU A 1 169 ? 1.655 5.699 11.083 1.00 98.69 169 LEU A CA 1
ATOM 1187 C C . LEU A 1 169 ? 2.600 6.190 12.172 1.00 98.69 169 LEU A C 1
ATOM 1189 O O . LEU A 1 169 ? 2.198 6.292 13.323 1.00 98.69 169 LEU A O 1
ATOM 1193 N N . THR A 1 170 ? 3.865 6.445 11.850 1.00 98.25 170 THR A N 1
ATOM 1194 C CA . THR A 1 170 ? 4.878 6.694 12.901 1.00 98.25 170 THR A CA 1
ATOM 1195 C C . THR A 1 170 ? 4.846 8.120 13.447 1.00 98.25 170 THR A C 1
ATOM 1197 O O . THR A 1 170 ? 5.452 8.413 14.473 1.00 98.25 170 THR A O 1
ATOM 1200 N N . ASN A 1 171 ? 4.158 9.021 12.748 1.00 97.75 171 ASN A N 1
ATOM 1201 C CA . ASN A 1 171 ? 4.129 10.452 13.037 1.00 97.75 171 ASN A CA 1
ATOM 1202 C C . ASN A 1 171 ? 2.689 10.994 13.063 1.00 97.75 171 ASN A C 1
ATOM 1204 O O . ASN A 1 171 ? 2.477 12.168 12.774 1.00 97.75 171 ASN A O 1
ATOM 1208 N N . GLU A 1 172 ? 1.730 10.130 13.410 1.00 97.62 172 GLU A N 1
ATOM 1209 C CA . GLU A 1 172 ? 0.319 10.459 13.618 1.00 97.62 172 GLU A CA 1
ATOM 1210 C C . GLU A 1 172 ? -0.146 9.912 14.960 1.00 97.62 172 GLU A C 1
ATOM 1212 O O . GLU A 1 172 ? -0.071 8.704 15.191 1.00 97.62 172 GLU A O 1
ATOM 1217 N N . ASP A 1 173 ? -0.679 10.771 15.824 1.00 97.19 173 ASP A N 1
ATOM 1218 C CA . ASP A 1 173 ? -1.284 10.316 17.070 1.00 97.19 173 ASP A CA 1
ATOM 1219 C C . ASP A 1 173 ? -2.722 9.801 16.853 1.00 97.19 173 ASP A C 1
ATOM 1221 O O . ASP A 1 173 ? -3.316 9.898 15.776 1.00 97.19 173 ASP A O 1
ATOM 1225 N N . THR A 1 174 ? -3.321 9.229 17.900 1.00 97.69 174 THR A N 1
ATOM 1226 C CA . THR A 1 174 ? -4.686 8.671 17.821 1.00 97.69 174 THR A CA 1
ATOM 1227 C C . THR A 1 174 ? -5.767 9.703 17.467 1.00 97.69 174 THR A C 1
ATOM 1229 O O . THR A 1 174 ? -6.783 9.343 16.861 1.00 97.69 174 THR A O 1
ATOM 1232 N N . ALA A 1 175 ? -5.580 10.974 17.837 1.00 97.38 175 ALA A N 1
ATOM 1233 C CA . ALA A 1 175 ? -6.542 12.034 17.560 1.00 97.38 175 ALA A CA 1
ATOM 1234 C C . ALA A 1 175 ? -6.444 12.477 16.095 1.00 97.38 175 ALA A C 1
ATOM 1236 O O . ALA A 1 175 ? -7.476 12.558 15.421 1.00 97.38 175 ALA A O 1
ATOM 1237 N N . ALA A 1 176 ? -5.222 12.676 15.597 1.00 97.81 176 ALA A N 1
ATOM 1238 C CA . ALA A 1 176 ? -4.936 12.959 14.196 1.00 97.81 176 ALA A CA 1
ATOM 1239 C C . ALA A 1 176 ? -5.453 11.825 13.297 1.00 97.81 176 ALA A C 1
ATOM 1241 O O . ALA A 1 176 ? -6.305 12.056 12.436 1.00 97.81 176 ALA A O 1
ATOM 1242 N N . PHE A 1 177 ? -5.132 10.566 13.628 1.00 98.44 177 PHE A N 1
ATOM 1243 C CA . PHE A 1 177 ? -5.674 9.390 12.940 1.00 98.44 177 PHE A CA 1
ATOM 1244 C C . PHE A 1 177 ? -7.204 9.413 12.828 1.00 98.44 177 PHE A C 1
ATOM 1246 O O . PHE A 1 177 ? -7.768 9.197 11.750 1.00 98.44 177 PHE A O 1
ATOM 1253 N N . THR A 1 178 ? -7.892 9.673 13.940 1.00 98.12 178 THR A N 1
ATOM 1254 C CA . THR A 1 178 ? -9.360 9.661 13.973 1.00 98.12 178 THR A CA 1
ATOM 1255 C C . THR A 1 178 ? -9.948 10.761 13.088 1.00 98.12 178 THR A C 1
ATOM 1257 O O . THR A 1 178 ? -10.941 10.528 12.399 1.00 98.12 178 THR A O 1
ATOM 1260 N N . SER A 1 179 ? -9.334 11.944 13.087 1.00 98.12 179 SER A N 1
ATOM 1261 C CA . SER A 1 179 ? -9.785 13.101 12.310 1.00 98.12 179 SER A CA 1
ATOM 1262 C C . SER A 1 179 ? -9.492 12.957 10.812 1.00 98.12 179 SER A C 1
ATOM 1264 O O . SER A 1 179 ? -10.323 13.307 9.973 1.00 98.12 179 SER A O 1
ATOM 1266 N N . GLU A 1 180 ? -8.322 12.430 10.455 1.00 97.88 180 GLU A N 1
ATOM 1267 C CA . GLU A 1 180 ? -7.763 12.557 9.103 1.00 97.88 180 GLU A CA 1
ATOM 1268 C C . GLU A 1 180 ? -7.755 11.246 8.312 1.00 97.88 180 GLU A C 1
ATOM 1270 O O . GLU A 1 180 ? -7.696 11.275 7.075 1.00 97.88 180 GLU A O 1
ATOM 1275 N N . HIS A 1 181 ? -7.809 10.094 8.989 1.00 98.44 181 HIS A N 1
ATOM 1276 C CA . HIS A 1 181 ? -7.568 8.787 8.371 1.00 98.44 181 HIS A CA 1
ATOM 1277 C C . HIS A 1 181 ? -8.710 7.790 8.521 1.00 98.44 181 HIS A C 1
ATOM 1279 O O . HIS A 1 181 ? -8.934 7.023 7.588 1.00 98.44 181 HIS A O 1
ATOM 1285 N N . LEU A 1 182 ? -9.468 7.813 9.619 1.00 98.69 182 LEU A N 1
ATOM 1286 C CA . LEU A 1 182 ? -10.498 6.799 9.881 1.00 98.69 182 LEU A CA 1
ATOM 1287 C C . LEU A 1 182 ? -11.514 6.647 8.733 1.00 98.69 182 LEU A C 1
ATOM 1289 O O . LEU A 1 182 ? -11.858 5.532 8.354 1.00 98.69 182 LEU A O 1
ATOM 1293 N N . SER A 1 183 ? -11.949 7.753 8.125 1.00 98.50 183 SER A N 1
ATOM 1294 C CA . SER A 1 183 ? -12.912 7.744 7.009 1.00 98.50 183 SER A CA 1
ATOM 1295 C C . SER A 1 183 ? -12.364 7.166 5.698 1.00 98.50 183 SER A C 1
ATOM 1297 O O . SER A 1 183 ? -13.131 6.933 4.765 1.00 98.50 183 SER A O 1
ATOM 1299 N N . LYS A 1 184 ? -11.049 6.944 5.613 1.00 98.50 184 LYS A N 1
ATOM 1300 C CA . LYS A 1 184 ? -10.345 6.394 4.447 1.00 98.50 184 LYS A CA 1
ATOM 1301 C C . LYS A 1 184 ? -10.106 4.888 4.567 1.00 98.50 184 LYS A C 1
ATOM 1303 O O . LYS A 1 184 ? -9.522 4.306 3.654 1.00 98.50 184 LYS A O 1
ATOM 1308 N N . ILE A 1 185 ? -10.495 4.286 5.693 1.00 98.81 185 ILE A N 1
ATOM 1309 C CA . ILE A 1 185 ? -10.168 2.903 6.028 1.00 98.81 185 ILE A CA 1
ATOM 1310 C C . ILE A 1 185 ? -11.428 2.047 6.013 1.00 98.81 185 ILE A C 1
ATOM 1312 O O . ILE A 1 185 ? -12.470 2.409 6.568 1.00 98.81 185 ILE A O 1
ATOM 1316 N N . THR A 1 186 ? -11.300 0.879 5.401 1.00 98.75 186 THR A N 1
ATOM 1317 C CA . THR A 1 186 ? -12.285 -0.193 5.445 1.00 98.75 186 THR A CA 1
ATOM 1318 C C . THR A 1 186 ? -11.654 -1.478 5.976 1.00 98.75 186 THR A C 1
ATOM 1320 O O . THR A 1 186 ? -10.432 -1.635 6.013 1.00 98.75 186 THR A O 1
ATOM 1323 N N . VAL A 1 187 ? -12.507 -2.382 6.442 1.00 98.38 187 VAL A N 1
ATOM 1324 C CA . VAL A 1 187 ? -12.156 -3.747 6.827 1.00 98.38 187 VAL A CA 1
ATOM 1325 C C . VAL A 1 187 ? -13.074 -4.667 6.039 1.00 98.38 187 VAL A C 1
ATOM 1327 O O . VAL A 1 187 ? -14.289 -4.648 6.247 1.00 98.38 187 VAL A O 1
ATOM 1330 N N . ASN A 1 188 ? -12.508 -5.442 5.116 1.00 96.69 188 ASN A N 1
ATOM 1331 C CA . ASN A 1 188 ? -13.241 -6.273 4.160 1.00 96.69 188 ASN A CA 1
ATOM 1332 C C . ASN A 1 188 ? -14.333 -5.482 3.416 1.00 96.69 188 ASN A C 1
ATOM 1334 O O . ASN A 1 188 ? -15.481 -5.920 3.301 1.00 96.69 188 ASN A O 1
ATOM 1338 N N . GLY A 1 189 ? -14.000 -4.266 2.978 1.00 97.06 189 GLY A N 1
ATOM 1339 C CA . GLY A 1 189 ? -14.913 -3.348 2.296 1.00 97.06 189 GLY A CA 1
ATOM 1340 C C . GLY A 1 189 ? -15.978 -2.680 3.180 1.00 97.06 189 GLY A C 1
ATOM 1341 O O . GLY A 1 189 ? -16.697 -1.802 2.699 1.00 97.06 189 GLY A O 1
ATOM 1342 N N . ALA A 1 190 ? -16.097 -3.035 4.464 1.00 97.56 190 ALA A N 1
ATOM 1343 C CA . ALA A 1 190 ? -16.976 -2.342 5.406 1.00 97.56 190 ALA A CA 1
ATOM 1344 C C . ALA A 1 190 ? -16.261 -1.124 6.023 1.00 97.56 190 ALA A C 1
ATOM 1346 O O . ALA A 1 190 ? -15.079 -1.231 6.347 1.00 97.56 190 ALA A O 1
ATOM 1347 N N . PRO A 1 191 ? -16.937 0.020 6.246 1.00 98.50 191 PRO A N 1
ATOM 1348 C CA . PRO A 1 191 ? -16.326 1.170 6.912 1.00 98.50 191 PRO A CA 1
ATOM 1349 C C . PRO A 1 191 ? -15.688 0.796 8.253 1.00 98.50 191 PRO A C 1
ATOM 1351 O O . PRO A 1 191 ? -16.280 0.063 9.053 1.00 98.50 191 PRO A O 1
ATOM 1354 N N . ALA A 1 192 ? -14.484 1.304 8.506 1.00 98.38 192 ALA A N 1
ATOM 1355 C CA . ALA A 1 192 ? -13.806 1.061 9.766 1.00 98.38 192 ALA A CA 1
ATOM 1356 C C . ALA A 1 192 ? -14.460 1.831 10.921 1.00 98.38 192 ALA A C 1
ATOM 1358 O O . ALA A 1 192 ? -14.804 3.009 10.815 1.00 98.38 192 ALA A O 1
ATOM 1359 N N . VAL A 1 193 ? -14.600 1.150 12.054 1.00 98.12 193 VAL A N 1
ATOM 1360 C CA . VAL A 1 193 ? -15.153 1.670 13.300 1.00 98.12 193 VAL A CA 1
ATOM 1361 C C . VAL A 1 193 ? -14.248 1.217 14.444 1.00 98.12 193 VAL A C 1
ATOM 1363 O O . VAL A 1 193 ? -14.138 0.024 14.750 1.00 98.12 193 VAL A O 1
ATOM 1366 N N . ILE A 1 194 ? -13.598 2.191 15.085 1.00 98.12 194 ILE A N 1
ATOM 1367 C CA . ILE A 1 194 ? -12.682 1.953 16.207 1.00 98.12 194 ILE A CA 1
ATOM 1368 C C . ILE A 1 194 ? -13.424 1.236 17.343 1.00 98.12 194 ILE A C 1
ATOM 1370 O O . ILE A 1 194 ? -14.516 1.638 17.742 1.00 98.12 194 ILE A O 1
ATOM 1374 N N . GLY A 1 195 ? -12.823 0.166 17.863 1.00 96.31 195 GLY A N 1
ATOM 1375 C CA . GLY A 1 195 ? -13.378 -0.672 18.927 1.00 96.31 195 GLY A CA 1
ATOM 1376 C C . GLY A 1 195 ? -14.428 -1.686 18.464 1.00 96.31 195 GLY A C 1
ATOM 1377 O O . GLY A 1 195 ? -14.897 -2.466 19.290 1.00 96.31 195 GLY A O 1
ATOM 1378 N N . VAL A 1 196 ? -14.793 -1.698 17.176 1.00 96.12 196 VAL A N 1
ATOM 1379 C CA . VAL A 1 196 ? -15.729 -2.676 16.597 1.00 96.12 196 VAL A CA 1
ATOM 1380 C C . VAL A 1 196 ? -14.989 -3.636 15.673 1.00 96.12 196 VAL A C 1
ATOM 1382 O O . VAL A 1 196 ? -14.851 -4.806 16.009 1.00 96.12 196 VAL A O 1
ATOM 1385 N N . ASN A 1 197 ? -14.493 -3.142 14.538 1.00 97.31 197 ASN A N 1
ATOM 1386 C CA . ASN A 1 197 ? -13.725 -3.923 13.561 1.00 97.31 197 ASN A CA 1
ATOM 1387 C C . ASN A 1 197 ? -12.286 -3.406 13.394 1.00 97.31 197 ASN A C 1
ATOM 1389 O O . ASN A 1 197 ? -11.487 -4.045 12.716 1.00 97.31 197 ASN A O 1
ATOM 1393 N N . LEU A 1 198 ? -11.934 -2.287 14.037 1.00 98.31 198 LEU A N 1
ATOM 1394 C CA . LEU A 1 198 ? -10.606 -1.682 13.977 1.00 98.31 198 LEU A CA 1
ATOM 1395 C C . LEU A 1 198 ? -10.081 -1.369 15.384 1.00 98.31 198 LEU A C 1
ATOM 1397 O O . LEU A 1 198 ? -10.797 -0.819 16.220 1.00 98.31 198 LEU A O 1
ATOM 1401 N N . SER A 1 199 ? -8.817 -1.678 15.639 1.00 98.25 199 SER A N 1
ATOM 1402 C CA . SER A 1 199 ? -8.062 -1.280 16.823 1.00 98.25 199 SER A CA 1
ATOM 1403 C C . SER A 1 199 ? -7.036 -0.225 16.428 1.00 98.25 199 SER A C 1
ATOM 1405 O O . SER A 1 199 ? -6.340 -0.370 15.426 1.00 98.25 199 SER A O 1
ATOM 1407 N N . VAL A 1 200 ? -6.938 0.833 17.229 1.00 98.50 200 VAL A N 1
ATOM 1408 C CA . VAL A 1 200 ? -5.976 1.923 17.045 1.00 98.50 200 VAL A CA 1
ATOM 1409 C C . VAL A 1 200 ? -5.329 2.170 18.392 1.00 98.50 200 VAL A C 1
ATOM 1411 O O . VAL A 1 200 ? -6.012 2.514 19.358 1.00 98.50 200 VAL A O 1
ATOM 1414 N N . VAL A 1 201 ? -4.021 1.963 18.469 1.00 98.12 201 VAL A N 1
ATOM 1415 C CA . VAL A 1 201 ? -3.253 2.112 19.706 1.00 98.12 201 VAL A CA 1
ATOM 1416 C C . VAL A 1 201 ? -2.022 2.963 19.445 1.00 98.12 201 VAL A C 1
ATOM 1418 O O . VAL A 1 201 ? -1.475 2.926 18.348 1.00 98.12 201 VAL A O 1
ATOM 1421 N N . SER A 1 202 ? -1.586 3.729 20.445 1.00 97.50 202 SER A N 1
ATOM 1422 C CA . SER A 1 202 ? -0.299 4.427 20.366 1.00 97.50 202 SER A CA 1
ATOM 1423 C C . SER A 1 202 ? 0.837 3.413 20.216 1.00 97.50 202 SER A C 1
ATOM 1425 O O . SER A 1 202 ? 0.805 2.345 20.833 1.00 97.50 202 SER A O 1
ATOM 1427 N N . ASP A 1 203 ? 1.847 3.764 19.425 1.00 96.44 203 ASP A N 1
ATOM 1428 C CA . ASP A 1 203 ? 3.093 3.001 19.310 1.00 96.44 203 ASP A CA 1
ATOM 1429 C C . ASP A 1 203 ? 4.053 3.212 20.501 1.00 96.44 203 ASP A C 1
ATOM 1431 O O . ASP A 1 203 ? 5.101 2.570 20.577 1.00 96.44 203 ASP A O 1
ATOM 1435 N N . GLY A 1 204 ? 3.681 4.070 21.458 1.00 95.94 204 GLY A N 1
ATOM 1436 C CA . GLY A 1 204 ? 4.502 4.465 22.601 1.00 95.94 204 GLY A CA 1
ATOM 1437 C C . GLY A 1 204 ? 5.340 5.729 22.374 1.00 95.94 204 GLY A C 1
ATOM 1438 O O . GLY A 1 204 ? 6.044 6.134 23.299 1.00 95.94 204 GLY A O 1
ATOM 1439 N N . ASP A 1 205 ? 5.251 6.350 21.196 1.00 95.25 205 ASP A N 1
ATOM 1440 C CA . ASP A 1 205 ? 5.905 7.609 20.833 1.00 95.25 205 ASP A CA 1
ATOM 1441 C C . ASP A 1 205 ? 4.902 8.560 20.140 1.00 95.25 205 ASP A C 1
ATOM 1443 O O . ASP A 1 205 ? 3.856 8.879 20.716 1.00 95.25 205 ASP A O 1
ATOM 1447 N N . THR A 1 206 ? 5.198 9.033 18.925 1.00 95.69 206 THR A N 1
ATOM 1448 C CA . THR A 1 206 ? 4.353 9.974 18.173 1.00 95.69 206 THR A CA 1
ATOM 1449 C C . THR A 1 206 ? 3.342 9.304 17.249 1.00 95.69 206 THR A C 1
ATOM 1451 O O . THR A 1 206 ? 2.608 10.010 16.561 1.00 95.69 206 THR A O 1
ATOM 1454 N N . GLY A 1 207 ? 3.338 7.975 17.176 1.00 98.31 207 GLY A N 1
ATOM 1455 C CA . GLY A 1 207 ? 2.622 7.226 16.159 1.00 98.31 207 GLY A CA 1
ATOM 1456 C C . GLY A 1 207 ? 1.469 6.378 16.681 1.00 98.31 207 GLY A C 1
ATOM 1457 O O . GLY A 1 207 ? 1.166 6.297 17.880 1.00 98.31 207 GLY A O 1
ATOM 1458 N N . VAL A 1 208 ? 0.846 5.680 15.735 1.00 98.62 208 VAL A N 1
ATOM 1459 C CA . VAL A 1 208 ? -0.184 4.676 15.976 1.00 98.62 208 VAL A CA 1
ATOM 1460 C C . VAL A 1 208 ? 0.073 3.392 15.204 1.00 98.62 208 VAL A C 1
ATOM 1462 O O . VAL A 1 208 ? 0.552 3.385 14.066 1.00 98.62 208 VAL A O 1
ATOM 1465 N N . ILE A 1 209 ? -0.334 2.296 15.835 1.00 98.75 209 ILE A N 1
ATOM 1466 C CA . ILE A 1 209 ? -0.449 0.969 15.247 1.00 98.75 209 ILE A CA 1
ATOM 1467 C C . ILE A 1 209 ? -1.938 0.690 15.063 1.00 98.75 209 ILE A C 1
ATOM 1469 O O . ILE A 1 209 ? -2.728 0.763 16.011 1.00 98.75 209 ILE A O 1
ATOM 1473 N N . VAL A 1 210 ? -2.315 0.375 13.831 1.00 98.75 210 VAL A N 1
ATOM 1474 C CA . VAL A 1 210 ? -3.692 0.122 13.421 1.00 98.75 210 VAL A CA 1
ATOM 1475 C C . VAL A 1 210 ? -3.805 -1.322 12.962 1.00 98.75 210 VAL A C 1
ATOM 1477 O O . VAL A 1 210 ? -3.091 -1.755 12.055 1.00 98.75 210 VAL A O 1
ATOM 1480 N N . THR A 1 211 ? -4.716 -2.058 13.587 1.00 98.31 211 THR A N 1
ATOM 1481 C CA . THR A 1 211 ? -4.978 -3.471 13.300 1.00 98.31 211 THR A CA 1
ATOM 1482 C C . THR A 1 211 ? -6.472 -3.739 13.246 1.00 98.31 211 THR A C 1
ATOM 1484 O O . THR A 1 211 ? -7.288 -2.956 13.733 1.00 98.31 211 THR A O 1
ATOM 1487 N N . VAL A 1 212 ? -6.854 -4.862 12.654 1.00 98.00 212 VAL A N 1
ATOM 1488 C CA . VAL A 1 212 ? -8.246 -5.309 12.629 1.00 98.00 212 VAL A CA 1
ATOM 1489 C C . VAL A 1 212 ? -8.591 -6.009 13.942 1.00 98.00 212 VAL A C 1
ATOM 1491 O O . VAL A 1 212 ? -7.780 -6.735 14.515 1.00 98.00 212 VAL A O 1
ATOM 1494 N N . ILE A 1 213 ? -9.821 -5.816 14.413 1.00 96.06 213 ILE A N 1
ATOM 1495 C CA . ILE A 1 213 ? -10.397 -6.641 15.479 1.00 96.06 213 ILE A CA 1
ATOM 1496 C C . ILE A 1 213 ? -11.088 -7.828 14.796 1.00 96.06 213 ILE A C 1
ATOM 1498 O O . ILE A 1 213 ? -12.060 -7.604 14.071 1.00 96.06 213 ILE A O 1
ATOM 1502 N N . PRO A 1 214 ? -10.619 -9.076 14.989 1.00 87.88 214 PRO A N 1
ATOM 1503 C CA . PRO A 1 214 ? -11.240 -10.232 14.359 1.00 87.88 214 PRO A CA 1
ATOM 1504 C C . PRO A 1 214 ? -12.695 -10.375 14.803 1.00 87.88 214 PRO A C 1
ATOM 1506 O O . PRO A 1 214 ? -12.994 -10.330 16.001 1.00 87.88 214 PRO A O 1
ATOM 1509 N N . GLU A 1 215 ? -13.599 -10.614 13.854 1.00 78.62 215 GLU A N 1
ATOM 1510 C CA . GLU A 1 215 ? -14.953 -11.014 14.216 1.00 78.62 215 GLU A CA 1
ATOM 1511 C C . GLU A 1 215 ? -14.909 -12.360 14.961 1.00 78.62 215 GLU A C 1
ATOM 1513 O O . GLU A 1 215 ? -14.145 -13.262 14.589 1.00 78.62 215 GLU A O 1
ATOM 1518 N N . PRO A 1 216 ? -15.729 -12.552 16.009 1.00 69.31 216 PRO A N 1
ATOM 1519 C CA . PRO A 1 216 ? -15.848 -13.855 16.633 1.00 69.31 216 PRO A CA 1
ATOM 1520 C C . PRO A 1 216 ? -16.320 -14.859 15.580 1.00 69.31 216 PRO A C 1
ATOM 1522 O O . PRO A 1 216 ? -17.437 -14.754 15.073 1.00 69.31 216 PRO A O 1
ATOM 1525 N N . SER A 1 217 ? -15.463 -15.831 15.242 1.00 67.00 217 SER A N 1
ATOM 1526 C CA . SER A 1 217 ? -15.760 -16.783 14.168 1.00 67.00 217 SER A CA 1
ATOM 1527 C C . SER A 1 217 ? -17.141 -17.418 14.364 1.00 67.00 217 SER A C 1
ATOM 1529 O O . SER A 1 217 ? -17.461 -17.957 15.431 1.00 67.00 217 SER A O 1
ATOM 1531 N N . SER A 1 218 ? -17.981 -17.391 13.326 1.00 66.88 218 SER A N 1
ATOM 1532 C CA . SER A 1 218 ? -19.328 -17.971 13.394 1.00 66.88 218 SER A CA 1
ATOM 1533 C C . SER A 1 218 ? -19.291 -19.462 13.747 1.00 66.88 218 SER A C 1
ATOM 1535 O O . SER A 1 218 ? -20.238 -19.974 14.331 1.00 66.88 218 SER A O 1
ATOM 1537 N N . ALA A 1 219 ? -18.180 -20.156 13.474 1.00 63.84 219 ALA A N 1
ATOM 1538 C CA . ALA A 1 219 ? -17.944 -21.534 13.900 1.00 63.84 219 ALA A CA 1
ATOM 1539 C C . ALA A 1 219 ? -17.923 -21.693 15.430 1.00 63.84 219 ALA A C 1
ATOM 1541 O O . ALA A 1 219 ? -18.528 -22.630 15.953 1.00 63.84 219 ALA A O 1
ATOM 1542 N N . ALA A 1 220 ? -17.292 -20.769 16.162 1.00 65.44 220 ALA A N 1
ATOM 1543 C CA . ALA A 1 220 ? -17.312 -20.776 17.623 1.00 65.44 220 ALA A CA 1
ATOM 1544 C C . ALA A 1 220 ? -18.729 -20.519 18.158 1.00 65.44 220 ALA A C 1
ATOM 1546 O O . ALA A 1 220 ? -19.188 -21.216 19.065 1.00 65.44 220 ALA A O 1
ATOM 1547 N N . LEU A 1 221 ? -19.463 -19.580 17.551 1.00 73.44 221 LEU A N 1
ATOM 1548 C CA . LEU A 1 221 ? -20.839 -19.270 17.943 1.00 73.44 221 LEU A CA 1
ATOM 1549 C C . LEU A 1 221 ? -21.808 -20.424 17.638 1.00 73.44 221 LEU A C 1
ATOM 1551 O O . LEU A 1 221 ? -22.643 -20.763 18.474 1.00 73.44 221 LEU A O 1
ATOM 1555 N N . LEU A 1 222 ? -21.675 -21.072 16.478 1.00 75.44 222 LEU A N 1
ATOM 1556 C CA . LEU A 1 222 ? -22.450 -22.258 16.107 1.00 75.44 222 LEU A CA 1
ATOM 1557 C C . LEU A 1 222 ? -22.086 -23.467 16.972 1.00 75.44 222 LEU A C 1
ATOM 1559 O O . LEU A 1 222 ? -22.974 -24.228 17.348 1.00 75.44 222 LEU A O 1
ATOM 1563 N N . GLY A 1 223 ? -20.813 -23.631 17.336 1.00 77.06 223 GLY A N 1
ATOM 1564 C CA . GLY A 1 223 ? -20.366 -24.664 18.269 1.00 77.06 223 GLY A CA 1
ATOM 1565 C C . GLY A 1 223 ? -20.982 -24.488 19.658 1.00 77.06 223 GLY A C 1
ATOM 1566 O O . GLY A 1 223 ? -21.546 -25.433 20.211 1.00 77.06 223 GLY A O 1
ATOM 1567 N N . LEU A 1 224 ? -20.958 -23.266 20.197 1.00 77.31 224 LEU A N 1
ATOM 1568 C CA . LEU A 1 224 ? -21.588 -22.936 21.480 1.00 77.31 224 LEU A CA 1
ATOM 1569 C C . LEU A 1 224 ? -23.118 -23.038 21.417 1.00 77.31 224 LEU A C 1
ATOM 1571 O O . LEU A 1 224 ? -23.733 -23.601 22.322 1.00 77.31 224 LEU A O 1
ATOM 1575 N N . GLY A 1 225 ? -23.737 -22.559 20.337 1.00 78.56 225 GLY A N 1
ATOM 1576 C CA . GLY A 1 225 ? -25.176 -22.686 20.101 1.00 78.56 225 GLY A CA 1
ATOM 1577 C C . GLY A 1 225 ? -25.618 -24.146 19.976 1.00 78.56 225 GLY A C 1
ATOM 1578 O O . GLY A 1 225 ? -26.599 -24.559 20.594 1.00 78.56 225 GLY A O 1
ATOM 1579 N N . GLY A 1 226 ? -24.855 -24.962 19.248 1.00 79.88 226 GLY A N 1
ATOM 1580 C CA . GLY A 1 226 ? -25.062 -26.403 19.133 1.00 79.88 226 GLY A CA 1
ATOM 1581 C C . GLY A 1 226 ? -24.928 -27.115 20.479 1.00 79.88 226 GLY A C 1
ATOM 1582 O O . GLY A 1 226 ? -25.796 -27.911 20.841 1.00 79.88 226 GLY A O 1
ATOM 1583 N N . LEU A 1 227 ? -23.905 -26.780 21.270 1.00 80.19 227 LEU A N 1
ATOM 1584 C CA . LEU A 1 227 ? -23.715 -27.326 22.615 1.00 80.19 227 LEU A CA 1
ATOM 1585 C C . LEU A 1 227 ? -24.875 -26.953 23.551 1.00 80.19 227 LEU A C 1
ATOM 1587 O O . LEU A 1 227 ? -25.401 -27.816 24.256 1.00 80.19 227 LEU A O 1
ATOM 1591 N N . ALA A 1 228 ? -25.330 -25.699 23.517 1.00 80.25 228 ALA A N 1
ATOM 1592 C CA . ALA A 1 228 ? -26.478 -25.238 24.293 1.00 80.25 228 ALA A CA 1
ATOM 1593 C C . ALA A 1 228 ? -27.773 -25.982 23.912 1.00 80.25 228 ALA A C 1
ATOM 1595 O O . ALA A 1 228 ? -28.554 -26.363 24.788 1.00 80.25 228 ALA A O 1
ATOM 1596 N N . LEU A 1 229 ? -27.989 -26.258 22.621 1.00 80.75 229 LEU A N 1
ATOM 1597 C CA . LEU A 1 229 ? -29.132 -27.041 22.139 1.00 80.75 229 LEU A CA 1
ATOM 1598 C C . LEU A 1 229 ? -29.064 -28.515 22.571 1.00 80.75 229 LEU A C 1
ATOM 1600 O O . LEU A 1 229 ? -30.086 -29.087 22.960 1.00 80.75 229 LEU A O 1
ATOM 1604 N N . VAL A 1 230 ? -27.878 -29.130 22.560 1.00 82.56 230 VAL A N 1
ATOM 1605 C CA . VAL A 1 230 ? -27.676 -30.508 23.047 1.00 82.56 230 VAL A CA 1
ATOM 1606 C C . VAL A 1 230 ? -27.920 -30.602 24.555 1.00 82.56 230 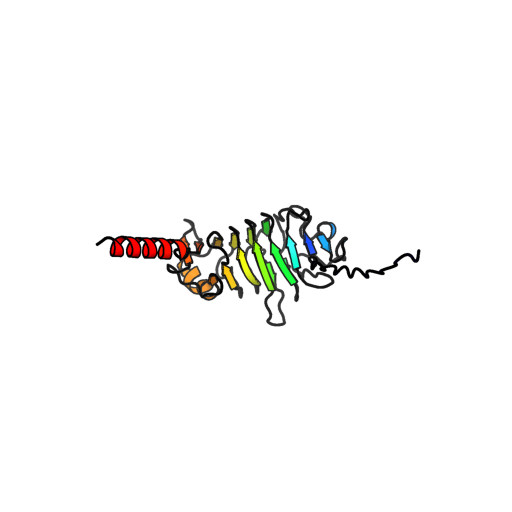VAL A C 1
ATOM 1608 O O . VAL A 1 230 ? -28.593 -31.527 25.011 1.00 82.56 230 VAL A O 1
ATOM 1611 N N . LEU A 1 231 ? -27.440 -29.628 25.332 1.00 79.25 231 LEU A N 1
ATOM 1612 C CA . LEU A 1 231 ? -27.670 -29.563 26.778 1.00 79.25 231 LEU A CA 1
ATOM 1613 C C . LEU A 1 231 ? -29.149 -29.320 27.121 1.00 79.25 231 LEU A C 1
ATOM 1615 O O . LEU A 1 231 ? -29.640 -29.867 28.108 1.00 79.25 231 LEU A O 1
ATOM 1619 N N . ARG A 1 232 ? -29.888 -28.573 26.289 1.00 81.19 232 ARG A N 1
ATOM 1620 C CA . ARG A 1 232 ? -31.336 -28.359 26.453 1.00 81.19 232 ARG A CA 1
ATOM 1621 C C . ARG A 1 232 ? -32.169 -29.618 26.190 1.00 81.19 232 ARG A C 1
ATOM 1623 O O . ARG A 1 232 ? -33.211 -29.769 26.811 1.00 81.19 232 ARG A O 1
ATOM 1630 N N . ARG A 1 233 ? -31.724 -30.522 25.308 1.00 76.69 233 ARG A N 1
ATOM 1631 C CA . ARG A 1 233 ? -32.409 -31.801 25.013 1.00 76.69 233 ARG A CA 1
ATOM 1632 C C . ARG A 1 233 ? -32.213 -32.887 26.074 1.00 76.69 233 ARG A C 1
ATOM 1634 O O . ARG A 1 233 ? -32.882 -33.910 26.004 1.00 76.69 233 ARG A O 1
ATOM 1641 N N . ARG A 1 234 ? -31.266 -32.707 26.999 1.00 68.12 234 ARG A N 1
ATOM 1642 C CA . ARG A 1 234 ? -30.942 -33.679 28.058 1.00 68.12 234 ARG A CA 1
ATOM 1643 C C . ARG A 1 234 ? -31.637 -33.396 29.399 1.00 68.12 234 ARG A C 1
ATOM 1645 O O . ARG A 1 234 ? -31.320 -34.063 30.380 1.00 68.12 234 ARG A O 1
ATOM 1652 N N . LYS A 1 235 ? -32.553 -32.428 29.441 1.00 55.31 235 LYS A N 1
ATOM 1653 C CA . LYS A 1 235 ? -33.512 -32.230 30.536 1.00 55.31 235 LYS A CA 1
ATOM 1654 C C . LYS A 1 235 ? -34.891 -32.670 30.070 1.00 55.31 235 LYS A C 1
ATOM 1656 O O . LYS A 1 235 ? -35.636 -33.177 30.929 1.00 55.31 235 LYS A O 1
#

pLDDT: mean 87.98, std 15.67, range [34.56, 98.88]

Radius of gyration: 22.95 Å; chains: 1; bounding box: 53×72×72 Å

Organism: NCBI:txid2979115

Foldseek 3Di:
DDDDDDDDDDDPPPPPDPDAQKEAQAEEQCQQPQQRIFGDVGDGDDPPLRDAPDENDRPVAEEYDAAVVVNHAAHEAHAGAAEHEPRHAYEFDHLHEYYYDDQHAYEYPDPDPQAHEYEYEQNYEYEGCAYYRYEYEYYNQYEYEHAHPDARQHNYAYEYADQNYKYKDPQADPVSCVVHPQQRYYYNPHRDDDPPQKDWDDPPPRIIIIGTDDDPPVVVVVVVVVVVVVVVVVD

Sequence (235 aa):
MNMSLCLGLAVVATCATSQAALTWQGTNNTFFQESNWVADGGGTPAANTINPNANITASTGGLILFDNSLGGTSATGIGGSVYLGTGNALQIGGGLSMITTSTNGIRHNNTTGTKTTASIIGGASGSFQFTLDIDWSLDGGSVLTLRGGEVPLNNSTLDFLDSDSILNLTNEDTAAFTSEHLSKITVNGAPAVIGVNLSVVSDGDTGVIVTVIPEPSSAALLGLGGLALVLRRRK

InterPro domains:
  IPR013424 PEP-CTERM protein-sorting domain [PF07589] (213-234)
  IPR013424 PEP-CTERM protein-sorting domain [TIGR02595] (213-235)

Secondary structure (DSSP, 8-state):
--------------------SEEE---TT-TT-GGGEEETTSSPPPTTSS-TTSEE--TT-EEEEE-GGGT---EEEE-S-EEE-TTEEEEE-TT-EEEE-TT--EEE--SSSPPEEEEE-TT-EEEES-EESEEEEE-SS-EEEE--SS-SEET-EEEE-STT-EEEETT--HHHHHHHTGGGEEETTEEP-BTTTEEEEE-SSS-EEEEE-----HHHHHHHHHHHHHHHTT-